Protein AF-A0A9X1X9P9-F1 (afdb_monomer)

Nearest PDB structures (foldseek):
  3c8g-assembly3_D-3  TM=5.912E-01  e=1.042E-02  Shigella flexneri 2a str. 2457T
  7ae2-assembly1_A-2  TM=3.996E-01  e=4.223E+00  Aphanizomenon flos-aquae 2012/KM1/D3
  1i4t-assembly1_B  TM=2.079E-01  e=2.108E+00  Homo sapiens
  1i4d-assembly1_A  TM=1.690E-01  e=3.462E+00  Homo sapiens

Secondary structure (DSSP, 8-state):
-----------HHHHHHHHHHHHHIIIIIHHHHT---HHHHHHHHHHHHHHHHHHHHHHH-SSGGGS-GGGS-HHHHHHHHHHTTSS-GGGHHHHHHHHHHHHHHHH-TT----HHHHHHHHHT--HHHHHHHHHHSTT---HHHHHHHHHHHHHHHHHHHHHHHHHHHHHHHHHHHHHHHHHHT--SSHHHHHHHHHHHHHHHHHHHHHHHHHHHTT-PPPP----

Organism: NCBI:txid2878389

Radius of gyration: 23.82 Å; Cα contacts (8 Å, |Δi|>4): 126; chains: 1; bounding box: 75×46×63 Å

Sequence (227 aa):
MENEMDGDKMKITDFIDEKLYEQFNRDIYGAFLKLNDPMTMILKGHLYIEAEFEKQLDIYLANPEVLDISRMKFPAKLNFLIALGIMDKSDRSPYAKLNEVRRKFAHDLNYQLQENDVQIIVDSFNKSQKSRFNKMADGQSSLMGKLRFCLSILWIDISLNTESIKLKAETQRLEEEIKKLNEKSTFDSPKQFEKYWENYMERISKQKDSQTEVMNDKVAPAGEDCN

Solvent-accessible surface area (backbone atoms only — not comparable to full-atom values): 13300 Å² total; per-residue (Å²): 139,85,80,84,84,86,72,80,78,74,48,70,68,55,55,52,50,52,56,50,48,56,50,40,55,62,55,54,50,46,54,51,67,75,48,88,49,71,67,60,45,48,53,50,44,48,51,56,40,48,54,45,51,50,54,43,46,55,71,70,40,95,64,39,84,83,45,67,63,88,77,50,52,69,73,55,53,56,50,48,37,34,74,71,64,77,37,61,76,75,65,46,48,30,60,52,40,49,50,53,55,54,44,46,60,73,76,34,94,83,62,72,95,49,67,66,64,48,45,55,26,58,72,38,40,50,74,66,53,42,53,53,43,57,67,71,42,57,95,53,82,49,65,67,55,47,43,50,50,53,48,47,51,57,38,48,56,50,45,54,49,42,54,52,50,50,53,52,53,50,51,53,53,50,52,54,48,53,49,56,51,55,66,65,60,74,49,96,44,73,70,57,46,52,59,47,51,54,55,48,53,53,50,55,51,54,51,54,53,57,56,50,52,63,55,53,73,73,65,67,78,82,76,94,79,79,133

Structure (mmCIF, N/CA/C/O backbone):
data_AF-A0A9X1X9P9-F1
#
_entry.id   AF-A0A9X1X9P9-F1
#
loop_
_atom_site.group_PDB
_atom_site.id
_atom_site.type_symbol
_atom_site.label_atom_id
_atom_site.label_alt_id
_atom_site.label_comp_id
_atom_site.label_asym_id
_atom_site.label_entity_id
_atom_site.label_seq_id
_atom_site.pdbx_PDB_ins_code
_atom_site.Cartn_x
_atom_site.Cartn_y
_atom_site.Cartn_z
_atom_site.occupancy
_atom_site.B_iso_or_equiv
_atom_site.auth_seq_id
_atom_site.auth_comp_id
_atom_site.auth_asym_id
_atom_site.auth_atom_id
_atom_site.pdbx_PDB_model_num
ATOM 1 N N . MET A 1 1 ? 46.993 16.456 9.844 1.00 36.12 1 MET A N 1
ATOM 2 C CA . MET A 1 1 ? 45.855 17.395 9.891 1.00 36.12 1 MET A CA 1
ATOM 3 C C . MET A 1 1 ? 45.015 17.126 8.658 1.00 36.12 1 MET A C 1
ATOM 5 O O . MET A 1 1 ? 45.185 17.788 7.646 1.00 36.12 1 MET A O 1
ATOM 9 N N . GLU A 1 2 ? 44.195 16.083 8.721 1.00 32.66 2 GLU A N 1
ATOM 10 C CA . GLU A 1 2 ? 43.099 15.865 7.777 1.00 32.66 2 GLU A CA 1
ATOM 11 C C . GLU A 1 2 ? 41.849 16.354 8.503 1.00 32.66 2 GLU A C 1
ATOM 13 O O . GLU A 1 2 ? 41.409 15.727 9.462 1.00 32.66 2 GLU A O 1
ATOM 18 N N . ASN A 1 3 ? 41.370 17.538 8.126 1.00 37.00 3 ASN A N 1
ATOM 19 C CA . ASN A 1 3 ? 40.104 18.064 8.615 1.00 37.00 3 ASN A CA 1
ATOM 20 C C . ASN A 1 3 ? 38.983 17.538 7.719 1.00 37.00 3 ASN A C 1
ATOM 22 O O . ASN A 1 3 ? 38.952 17.825 6.525 1.00 37.00 3 ASN A O 1
ATOM 26 N N . GLU A 1 4 ? 38.104 16.759 8.344 1.00 42.72 4 GLU A N 1
ATOM 27 C CA . GLU A 1 4 ? 36.648 16.910 8.305 1.00 42.72 4 GLU A CA 1
ATOM 28 C C . GLU A 1 4 ? 36.035 17.394 6.982 1.00 42.72 4 GLU A C 1
ATOM 30 O O . GLU A 1 4 ? 35.859 18.584 6.731 1.00 42.72 4 GLU A O 1
ATOM 35 N N . MET A 1 5 ? 35.574 16.426 6.193 1.00 32.88 5 MET A N 1
ATOM 36 C CA . MET A 1 5 ? 34.386 16.577 5.354 1.00 32.88 5 MET A CA 1
ATOM 37 C C . MET A 1 5 ? 33.442 15.400 5.625 1.00 32.88 5 MET A C 1
ATOM 39 O O . MET A 1 5 ? 33.129 14.611 4.737 1.00 32.88 5 MET A O 1
ATOM 43 N N . ASP A 1 6 ? 32.999 15.279 6.878 1.00 38.25 6 ASP A N 1
ATOM 44 C CA . ASP A 1 6 ? 31.818 14.489 7.242 1.00 38.25 6 ASP A CA 1
ATOM 45 C C . ASP A 1 6 ? 30.587 15.407 7.177 1.00 38.25 6 ASP A C 1
ATOM 47 O O . ASP A 1 6 ? 29.981 15.793 8.172 1.00 38.25 6 ASP A O 1
ATOM 51 N N . GLY A 1 7 ? 30.317 15.892 5.964 1.00 35.56 7 GLY A N 1
ATOM 52 C CA . GLY A 1 7 ? 29.156 16.710 5.642 1.00 35.56 7 GLY A CA 1
ATOM 53 C C . GLY A 1 7 ? 28.026 15.813 5.163 1.00 35.56 7 GLY A C 1
ATOM 54 O O . GLY A 1 7 ? 27.927 15.533 3.971 1.00 35.56 7 GLY A O 1
ATOM 55 N N . ASP A 1 8 ? 27.241 15.330 6.120 1.00 44.53 8 ASP A N 1
ATOM 56 C CA . ASP A 1 8 ? 25.813 15.021 6.020 1.00 44.53 8 ASP A CA 1
ATOM 57 C C . ASP A 1 8 ? 25.328 14.517 4.643 1.00 44.53 8 ASP A C 1
ATOM 59 O O . ASP A 1 8 ? 24.633 15.195 3.881 1.00 44.53 8 ASP A O 1
ATOM 63 N N . LYS A 1 9 ? 25.698 13.277 4.298 1.00 39.03 9 LYS A N 1
ATOM 64 C CA . LYS A 1 9 ? 25.038 12.548 3.208 1.00 39.03 9 LYS A CA 1
ATOM 65 C C . LYS A 1 9 ? 23.687 12.049 3.709 1.00 39.03 9 LYS A C 1
ATOM 67 O O . LYS A 1 9 ? 23.544 10.871 4.037 1.00 39.03 9 LYS A O 1
ATOM 72 N N . MET A 1 10 ? 22.700 12.938 3.742 1.00 40.09 10 MET A N 1
ATOM 73 C CA . MET A 1 10 ? 21.296 12.557 3.855 1.00 40.09 10 MET A CA 1
ATOM 74 C C . MET A 1 10 ? 21.012 11.504 2.780 1.00 40.09 10 MET A C 1
ATOM 76 O O . MET A 1 10 ? 21.216 11.747 1.584 1.00 40.09 10 MET A O 1
ATOM 80 N N . LYS A 1 11 ? 20.661 10.280 3.191 1.00 46.62 11 LYS A N 1
ATOM 81 C CA . LYS A 1 11 ? 20.459 9.199 2.225 1.00 46.62 11 LYS A CA 1
ATOM 82 C C . LYS A 1 11 ? 19.269 9.588 1.356 1.00 46.62 11 LYS A C 1
ATOM 84 O O . LYS A 1 11 ? 18.292 10.140 1.847 1.00 46.62 11 LYS A O 1
ATOM 89 N N . ILE A 1 12 ? 19.324 9.282 0.062 1.00 42.84 12 ILE A N 1
ATOM 90 C CA . ILE A 1 12 ? 18.219 9.546 -0.879 1.00 42.84 12 ILE A CA 1
ATOM 91 C C . ILE A 1 12 ? 16.891 8.971 -0.351 1.00 42.84 12 ILE A C 1
ATOM 93 O O . ILE A 1 12 ? 15.837 9.564 -0.552 1.00 42.84 12 ILE A O 1
ATOM 97 N N . THR A 1 13 ? 16.954 7.862 0.390 1.00 39.53 13 THR A N 1
ATOM 98 C CA . THR A 1 13 ? 15.818 7.268 1.105 1.00 39.53 13 THR A CA 1
ATOM 99 C C . THR A 1 13 ? 15.201 8.205 2.141 1.00 39.53 13 THR A C 1
ATOM 101 O O . THR A 1 13 ? 13.984 8.257 2.241 1.00 39.53 13 THR A O 1
ATOM 104 N N . ASP A 1 14 ? 16.016 8.976 2.856 1.00 49.84 14 ASP A N 1
ATOM 105 C CA . ASP A 1 14 ? 15.581 9.878 3.924 1.00 49.84 14 ASP A CA 1
ATOM 106 C C . ASP A 1 14 ? 14.940 11.150 3.332 1.00 49.84 14 ASP A C 1
ATOM 108 O O . ASP A 1 14 ? 13.918 11.616 3.826 1.00 49.84 14 ASP A O 1
ATOM 112 N N . PHE A 1 15 ? 15.465 11.653 2.205 1.00 49.53 15 PHE A N 1
ATOM 113 C CA . PHE A 1 15 ? 14.867 12.767 1.447 1.00 49.53 15 PHE A CA 1
ATOM 114 C C . PHE A 1 15 ? 13.526 12.397 0.798 1.00 49.53 15 PHE A C 1
ATOM 116 O O . PHE A 1 15 ? 12.580 13.187 0.807 1.00 49.53 15 PHE A O 1
ATOM 123 N N . ILE A 1 16 ? 13.440 11.193 0.222 1.00 53.50 16 ILE A N 1
ATOM 124 C CA . ILE A 1 16 ? 12.202 10.665 -0.365 1.00 53.50 16 ILE A CA 1
ATOM 125 C C . ILE A 1 16 ? 11.160 10.451 0.737 1.00 53.50 16 ILE A C 1
ATOM 127 O O . ILE A 1 16 ? 10.022 10.887 0.565 1.00 53.50 16 ILE A O 1
ATOM 131 N N . ASP A 1 17 ? 11.556 9.864 1.871 1.00 56.56 17 ASP A N 1
ATOM 132 C CA . ASP A 1 17 ? 10.692 9.678 3.039 1.00 56.56 17 ASP A CA 1
ATOM 133 C C . ASP A 1 17 ? 10.124 11.017 3.535 1.00 56.56 17 ASP A C 1
ATOM 135 O O . ASP A 1 17 ? 8.919 11.116 3.745 1.00 56.56 1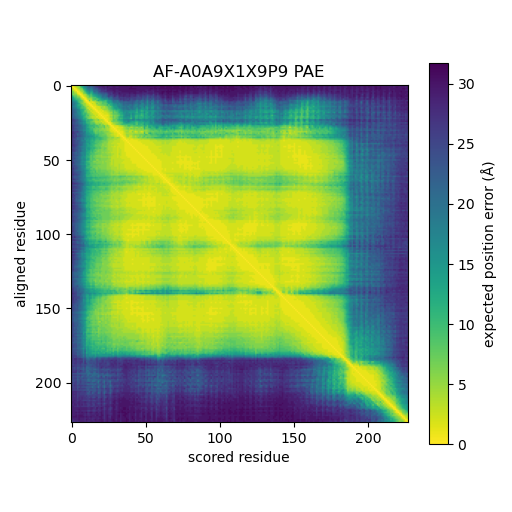7 ASP A O 1
ATOM 139 N N . GLU A 1 18 ? 10.944 12.064 3.673 1.00 59.34 18 GLU A N 1
ATOM 140 C CA . GLU A 1 18 ? 10.508 13.370 4.187 1.00 59.34 18 GLU A CA 1
ATOM 141 C C . GLU A 1 18 ? 9.567 14.106 3.218 1.00 59.34 18 GLU A C 1
ATOM 143 O O . GLU A 1 18 ? 8.497 14.578 3.613 1.00 59.34 18 GLU A O 1
ATOM 148 N N . LYS A 1 19 ? 9.893 14.140 1.920 1.00 59.34 19 LYS A N 1
ATOM 149 C CA . LYS A 1 19 ? 9.069 14.835 0.919 1.00 59.34 19 LYS A CA 1
ATOM 150 C C . LYS A 1 19 ? 7.724 14.134 0.685 1.00 59.34 19 LYS A C 1
ATOM 152 O O . LYS A 1 19 ? 6.694 14.800 0.543 1.00 59.34 19 LYS A O 1
ATOM 157 N N . LEU A 1 20 ? 7.710 12.797 0.677 1.00 57.16 20 LEU A N 1
ATOM 158 C CA . LEU A 1 20 ? 6.470 12.018 0.596 1.00 57.16 20 LEU A CA 1
ATOM 159 C C . LEU A 1 20 ? 5.676 12.080 1.895 1.00 57.16 20 LEU A C 1
ATOM 161 O O . LEU A 1 20 ? 4.453 12.105 1.824 1.00 57.16 20 LEU A O 1
ATOM 165 N N . TYR A 1 21 ? 6.328 12.191 3.053 1.00 58.44 21 TYR A N 1
ATOM 166 C CA . TYR A 1 21 ? 5.662 12.431 4.333 1.00 58.44 21 TYR A CA 1
ATOM 167 C C . TYR A 1 21 ? 4.949 13.792 4.372 1.00 58.44 21 TYR A C 1
ATOM 169 O O . TYR A 1 21 ? 3.804 13.883 4.820 1.00 58.44 21 TYR A O 1
ATOM 177 N N . GLU A 1 22 ? 5.566 14.851 3.842 1.00 59.53 22 GLU A N 1
ATOM 178 C CA . GLU A 1 22 ? 4.906 16.156 3.718 1.00 59.53 22 GLU A CA 1
ATOM 179 C C . GLU A 1 22 ? 3.721 16.139 2.744 1.00 59.53 22 GLU A C 1
ATOM 181 O O . GLU A 1 22 ? 2.682 16.753 3.006 1.00 59.53 22 GLU A O 1
ATOM 186 N N . GLN A 1 23 ? 3.860 15.448 1.611 1.00 57.00 23 GLN A N 1
ATOM 187 C CA . GLN A 1 23 ? 2.775 15.295 0.641 1.00 57.00 23 GLN A CA 1
ATOM 188 C C . GLN A 1 23 ? 1.632 14.436 1.209 1.00 57.00 23 GLN A C 1
ATOM 190 O O . GLN A 1 23 ? 0.458 14.793 1.102 1.00 57.00 23 GLN A O 1
ATOM 195 N N . PHE A 1 24 ? 1.979 13.369 1.925 1.00 60.44 24 PHE A N 1
ATOM 196 C CA . PHE A 1 24 ? 1.068 12.521 2.684 1.00 60.44 24 PHE A CA 1
ATOM 197 C C . PHE A 1 24 ? 0.244 13.315 3.716 1.00 60.44 24 PHE A C 1
ATOM 199 O O . PHE A 1 24 ? -0.980 13.147 3.790 1.00 60.44 24 PHE A O 1
ATOM 206 N N . ASN A 1 25 ? 0.890 14.201 4.485 1.00 58.38 25 ASN A N 1
ATOM 207 C CA . ASN A 1 25 ? 0.216 15.016 5.498 1.00 58.38 25 ASN A CA 1
ATOM 208 C C . ASN A 1 25 ? -0.801 15.987 4.882 1.00 58.38 25 ASN A C 1
ATOM 210 O O . ASN A 1 25 ? -1.844 16.245 5.488 1.00 58.38 25 ASN A O 1
ATOM 214 N N . ARG A 1 26 ? -0.522 16.511 3.681 1.00 60.00 26 ARG A N 1
ATOM 215 C CA . ARG A 1 26 ? -1.433 17.424 2.976 1.00 60.00 26 ARG A CA 1
ATOM 216 C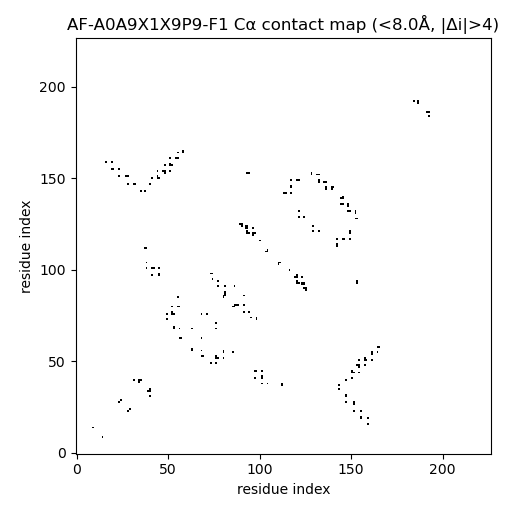 C . ARG A 1 26 ? -2.641 16.707 2.373 1.00 60.00 26 ARG A C 1
ATOM 218 O O . ARG A 1 26 ? -3.764 17.167 2.579 1.00 60.00 26 ARG A O 1
ATOM 225 N N . ASP A 1 27 ? -2.438 15.576 1.700 1.00 65.50 27 ASP A N 1
ATOM 226 C CA . ASP A 1 27 ? -3.479 15.019 0.828 1.00 65.50 27 ASP A CA 1
ATOM 227 C C . ASP A 1 27 ? -4.280 13.886 1.488 1.00 65.50 27 ASP A C 1
ATOM 229 O O . ASP A 1 27 ? -5.511 13.943 1.562 1.00 65.50 27 ASP A O 1
ATOM 233 N N . ILE A 1 28 ? -3.607 12.865 2.027 1.00 68.56 28 ILE A N 1
ATOM 234 C CA . ILE A 1 28 ? -4.267 11.647 2.531 1.00 68.56 28 ILE A CA 1
ATOM 235 C C . ILE A 1 28 ? -4.672 11.789 3.995 1.00 68.56 28 ILE A C 1
ATOM 237 O O . ILE A 1 28 ? -5.816 11.488 4.344 1.00 68.56 28 ILE A O 1
ATOM 241 N N . TYR A 1 29 ? -3.782 12.288 4.858 1.00 70.06 29 TYR A N 1
ATOM 242 C CA . TYR A 1 29 ? -4.156 12.539 6.250 1.00 70.06 29 TYR A CA 1
ATOM 243 C C . TYR A 1 29 ? -5.280 13.580 6.321 1.00 70.06 29 TYR A C 1
ATOM 245 O O . TYR A 1 29 ? -6.281 13.359 7.001 1.00 70.06 29 TYR A O 1
ATOM 253 N N . GLY A 1 30 ? -5.191 14.652 5.523 1.00 71.00 30 GLY A N 1
ATOM 254 C CA . GLY A 1 30 ? -6.269 15.625 5.333 1.00 71.00 30 GLY A CA 1
ATOM 255 C C . GLY A 1 30 ? -7.579 14.999 4.837 1.00 71.00 30 GLY A C 1
ATOM 256 O O . GLY A 1 30 ? -8.653 15.330 5.347 1.00 71.00 30 GLY A O 1
ATOM 257 N N . ALA A 1 31 ? -7.517 14.051 3.894 1.00 76.00 31 ALA A N 1
ATOM 258 C CA . ALA A 1 31 ? -8.694 13.306 3.450 1.00 76.00 31 ALA A CA 1
ATOM 259 C C . ALA A 1 31 ? -9.305 12.453 4.576 1.00 76.00 31 ALA A C 1
ATOM 261 O O . ALA A 1 31 ? -10.526 12.461 4.745 1.00 76.00 31 ALA A O 1
ATOM 262 N N . PHE A 1 32 ? -8.489 11.767 5.383 1.00 80.31 32 PHE A N 1
ATOM 263 C CA . PHE A 1 32 ? -8.967 10.965 6.513 1.00 80.31 32 PHE A CA 1
ATOM 264 C C . PHE A 1 32 ? -9.423 11.799 7.716 1.00 80.31 32 PHE A C 1
ATOM 266 O O . PHE A 1 32 ? -10.292 11.354 8.469 1.00 80.31 32 PHE A O 1
ATOM 273 N N . LEU A 1 33 ? -8.897 13.009 7.910 1.00 76.62 33 LEU A N 1
ATOM 274 C CA . LEU A 1 33 ? -9.364 13.936 8.945 1.00 76.62 33 LEU A CA 1
ATOM 275 C C . LEU A 1 33 ? -10.823 14.342 8.729 1.00 76.62 33 LEU A C 1
ATOM 277 O O . LEU A 1 33 ? -11.563 14.486 9.697 1.00 76.62 33 LEU A O 1
ATOM 281 N N . LYS A 1 34 ? -11.255 14.465 7.469 1.00 81.56 34 LYS A N 1
ATOM 282 C CA . LYS A 1 34 ? -12.645 14.789 7.111 1.00 81.56 34 LYS A CA 1
ATOM 283 C C . LYS A 1 34 ? -13.612 13.621 7.337 1.00 81.56 34 LYS A C 1
ATOM 285 O O . LYS A 1 34 ? -14.824 13.813 7.271 1.00 81.56 34 LYS A O 1
ATOM 290 N N . LEU A 1 35 ? -13.100 12.411 7.575 1.00 84.31 35 LEU A N 1
ATOM 291 C CA . LEU A 1 35 ? -13.918 11.232 7.844 1.00 84.31 35 LEU A CA 1
ATOM 292 C C . LEU A 1 35 ? -14.147 11.090 9.349 1.00 84.31 35 LEU A C 1
ATOM 294 O O . LEU A 1 35 ? -13.204 10.909 10.124 1.00 84.31 35 LEU A O 1
ATOM 298 N N . ASN A 1 36 ? -15.420 11.126 9.736 1.00 85.38 36 ASN A N 1
ATOM 299 C CA . ASN A 1 36 ? -15.863 10.960 11.123 1.00 85.38 36 ASN A CA 1
ATOM 300 C C . ASN A 1 36 ? -16.472 9.579 11.397 1.00 85.38 36 ASN A C 1
ATOM 302 O O . ASN A 1 36 ? -16.733 9.247 12.547 1.00 85.38 36 ASN A O 1
ATOM 306 N N . ASP A 1 37 ? -16.660 8.772 10.353 1.00 91.56 37 ASP A N 1
ATOM 307 C CA . ASP A 1 37 ? -17.204 7.422 10.439 1.00 91.56 37 ASP A CA 1
ATOM 308 C C . ASP A 1 37 ? -16.086 6.369 10.247 1.00 91.56 37 ASP A C 1
ATOM 310 O O . ASP A 1 37 ? -15.399 6.394 9.214 1.00 91.56 37 ASP A O 1
ATOM 314 N N . PRO A 1 38 ? -15.875 5.448 11.210 1.00 93.06 38 PRO A N 1
ATOM 315 C CA . PRO A 1 38 ? -14.834 4.426 11.121 1.00 93.06 38 PRO A CA 1
ATOM 316 C C . PRO A 1 38 ? -15.005 3.477 9.928 1.00 93.06 38 PRO A C 1
ATOM 318 O O . PRO A 1 38 ? -14.009 3.089 9.315 1.00 93.06 38 PRO A O 1
ATOM 321 N N . MET A 1 39 ? -16.245 3.122 9.569 1.00 93.75 39 MET A N 1
ATOM 322 C CA . MET A 1 39 ? -16.517 2.222 8.442 1.00 93.75 39 MET A CA 1
ATOM 323 C C . MET A 1 39 ? -16.035 2.848 7.132 1.00 93.75 39 MET A C 1
ATOM 325 O O . MET A 1 39 ? -15.245 2.249 6.400 1.00 93.75 39 MET A O 1
ATOM 329 N N . THR A 1 40 ? -16.451 4.085 6.868 1.00 92.44 40 THR A N 1
ATOM 330 C CA . THR A 1 40 ? -16.039 4.861 5.694 1.00 92.44 40 THR A CA 1
ATOM 331 C C . THR A 1 40 ? -14.524 5.035 5.653 1.00 92.44 40 THR A C 1
ATOM 333 O O . THR A 1 40 ? -13.923 4.935 4.583 1.00 92.44 40 THR A O 1
ATOM 336 N N . MET A 1 41 ? -13.889 5.262 6.806 1.00 93.69 41 MET A N 1
ATOM 337 C CA . MET A 1 41 ? -12.438 5.401 6.902 1.00 93.69 41 MET A CA 1
ATOM 338 C C . MET A 1 41 ? -11.706 4.113 6.515 1.00 93.69 41 MET A C 1
ATOM 340 O O . MET A 1 41 ? -10.794 4.168 5.691 1.00 93.69 41 MET A O 1
ATOM 344 N N . ILE A 1 42 ? -12.131 2.957 7.032 1.00 94.88 42 ILE A N 1
ATOM 345 C CA . ILE A 1 42 ? -11.540 1.663 6.665 1.00 94.88 42 ILE A CA 1
ATOM 346 C C . ILE A 1 42 ? -11.783 1.333 5.196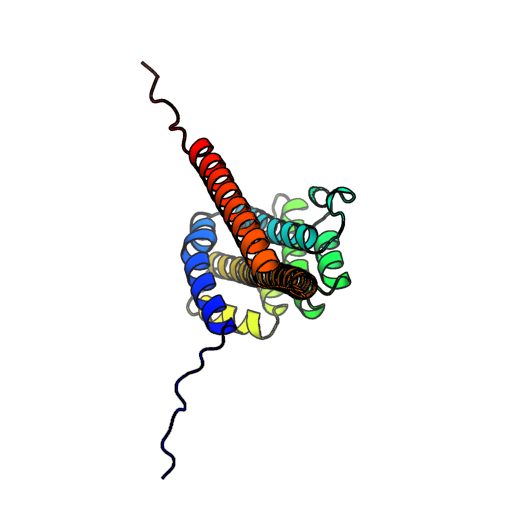 1.00 94.88 42 ILE A C 1
ATOM 348 O O . ILE A 1 42 ? -10.859 0.891 4.518 1.00 94.88 42 ILE A O 1
ATOM 352 N N . LEU A 1 43 ? -12.994 1.569 4.683 1.00 93.50 43 LEU A N 1
ATOM 353 C CA . LEU A 1 43 ? -13.311 1.316 3.277 1.00 93.50 43 LEU A CA 1
ATOM 354 C C . LEU A 1 43 ? -12.456 2.176 2.345 1.00 93.50 43 LEU A C 1
ATOM 356 O O . LEU A 1 43 ? -11.817 1.640 1.443 1.00 93.50 43 LEU A O 1
ATOM 360 N N . LYS A 1 44 ? -12.388 3.491 2.582 1.00 92.62 44 LYS A N 1
ATOM 361 C CA . LYS A 1 44 ? -11.556 4.387 1.770 1.00 92.62 44 LYS A CA 1
ATOM 362 C C . LYS A 1 44 ? -10.074 4.058 1.906 1.00 92.62 44 LYS A C 1
ATOM 364 O O . LYS A 1 44 ? -9.391 3.980 0.894 1.00 92.62 44 LYS A O 1
ATOM 369 N N . GLY A 1 45 ? -9.583 3.815 3.122 1.00 92.50 45 GLY A N 1
ATOM 370 C CA . GLY A 1 45 ? -8.188 3.431 3.346 1.00 92.50 45 GLY A CA 1
ATOM 371 C C . GLY A 1 45 ? -7.807 2.148 2.612 1.00 92.50 45 GLY A C 1
ATOM 372 O O . GLY A 1 45 ? -6.773 2.098 1.952 1.00 92.50 45 GLY A O 1
ATOM 373 N N . HIS A 1 46 ? -8.682 1.144 2.641 1.00 94.81 46 HIS A N 1
ATOM 374 C CA . HIS A 1 46 ? -8.496 -0.085 1.880 1.00 94.81 46 HIS A CA 1
ATOM 375 C C . HIS A 1 46 ? -8.471 0.167 0.366 1.00 94.81 46 HIS A C 1
ATOM 377 O O . HIS A 1 46 ? -7.613 -0.387 -0.311 1.00 94.81 46 HIS A O 1
ATOM 383 N N . LEU A 1 47 ? -9.365 1.008 -0.169 1.00 93.56 47 LEU A N 1
ATOM 384 C CA . LEU A 1 47 ? -9.380 1.357 -1.597 1.00 93.56 47 LEU A CA 1
ATOM 385 C C . LEU A 1 47 ? -8.105 2.087 -2.035 1.00 93.56 47 LEU A C 1
ATOM 387 O O . LEU A 1 47 ? -7.573 1.785 -3.097 1.00 93.56 47 LEU A O 1
ATOM 391 N N . TYR A 1 48 ? -7.586 3.010 -1.218 1.00 93.19 48 TYR A N 1
ATOM 392 C CA . TYR A 1 48 ? -6.323 3.690 -1.518 1.00 93.19 48 TYR A CA 1
ATOM 393 C C . TYR A 1 48 ? -5.145 2.715 -1.579 1.00 93.19 48 TYR A C 1
ATOM 395 O O . TYR A 1 48 ? -4.336 2.790 -2.497 1.00 93.19 48 TYR A O 1
ATOM 403 N N . ILE A 1 49 ? -5.060 1.784 -0.627 1.00 95.38 49 ILE A N 1
ATOM 404 C CA . ILE A 1 49 ? -4.016 0.751 -0.616 1.00 95.38 49 ILE A CA 1
ATOM 405 C C . ILE A 1 49 ? -4.176 -0.197 -1.810 1.00 95.38 49 ILE A C 1
ATOM 407 O O . ILE A 1 49 ? -3.195 -0.549 -2.456 1.00 95.38 49 ILE A O 1
ATOM 411 N N . GLU A 1 50 ? -5.407 -0.601 -2.126 1.00 95.88 50 GLU A N 1
ATOM 412 C CA . GLU A 1 50 ? -5.686 -1.488 -3.255 1.00 95.88 50 GLU A CA 1
ATOM 413 C C . GLU A 1 50 ? -5.319 -0.841 -4.596 1.00 95.88 50 GLU A C 1
ATOM 415 O O . GLU A 1 50 ? -4.721 -1.504 -5.438 1.00 95.88 50 GLU A O 1
ATOM 420 N N . ALA A 1 51 ? -5.572 0.458 -4.760 1.00 94.38 51 ALA A N 1
ATOM 421 C CA . ALA A 1 51 ? -5.137 1.204 -5.937 1.00 94.38 51 ALA A CA 1
ATOM 422 C C . ALA A 1 51 ? -3.603 1.230 -6.080 1.00 94.38 51 ALA A C 1
ATOM 424 O O . ALA A 1 51 ? -3.089 1.172 -7.194 1.00 94.38 51 ALA A O 1
ATOM 425 N N . GLU A 1 52 ? -2.853 1.288 -4.975 1.00 94.50 52 GLU A N 1
ATOM 426 C CA . GLU A 1 52 ? -1.389 1.169 -5.023 1.00 94.50 52 GLU A CA 1
ATOM 427 C C . GLU A 1 52 ? -0.933 -0.247 -5.390 1.00 94.50 52 GLU A C 1
ATOM 429 O O . GLU A 1 52 ? 0.016 -0.402 -6.158 1.00 94.50 52 GLU A O 1
ATOM 434 N N . PHE A 1 53 ? -1.634 -1.286 -4.923 1.00 96.75 53 PHE A N 1
ATOM 435 C CA . PHE A 1 53 ? -1.356 -2.656 -5.361 1.00 96.75 53 PHE A CA 1
ATOM 436 C C . PHE A 1 53 ? -1.552 -2.821 -6.868 1.00 96.75 53 PHE A C 1
ATOM 438 O O . PHE A 1 53 ? -0.716 -3.433 -7.528 1.00 96.75 53 PHE A O 1
ATOM 445 N N . GLU A 1 54 ? -2.637 -2.269 -7.409 1.00 95.38 54 GLU A N 1
ATOM 446 C CA . GLU A 1 54 ? -2.932 -2.305 -8.844 1.00 95.38 54 GLU A CA 1
ATOM 447 C C . GLU A 1 54 ? -1.833 -1.608 -9.648 1.00 95.38 54 GLU A C 1
ATOM 449 O O . GLU A 1 54 ? -1.259 -2.229 -10.538 1.00 95.38 54 GLU A O 1
ATOM 454 N N . LYS A 1 55 ? -1.431 -0.393 -9.250 1.00 94.44 55 LYS A N 1
ATOM 455 C CA . LYS A 1 55 ? -0.319 0.330 -9.891 1.00 94.44 55 LYS A CA 1
ATOM 456 C C . LYS A 1 55 ? 0.974 -0.482 -9.911 1.00 94.44 55 LYS A C 1
ATOM 458 O O . LYS A 1 55 ? 1.672 -0.496 -10.919 1.00 94.44 55 LYS A O 1
ATOM 463 N N . GLN A 1 56 ? 1.324 -1.138 -8.806 1.00 94.88 56 GLN A N 1
ATOM 464 C CA . GLN A 1 56 ? 2.548 -1.941 -8.742 1.00 94.88 56 GLN A CA 1
ATOM 465 C C . GLN A 1 56 ? 2.488 -3.159 -9.664 1.00 94.88 56 GLN A C 1
ATOM 467 O O . GLN A 1 56 ? 3.477 -3.466 -10.328 1.00 94.88 56 GLN A O 1
ATOM 472 N N . LEU A 1 57 ? 1.340 -3.836 -9.726 1.00 94.12 57 LEU A N 1
ATOM 473 C CA . LEU A 1 57 ? 1.144 -4.963 -10.635 1.00 94.12 57 LEU A CA 1
ATOM 474 C C . LEU A 1 57 ? 1.177 -4.513 -12.100 1.00 94.12 57 LEU A C 1
ATOM 476 O O . LEU A 1 57 ? 1.828 -5.178 -12.901 1.00 94.12 57 LEU A O 1
ATOM 480 N N . ASP A 1 58 ? 0.571 -3.371 -12.428 1.00 92.31 58 ASP A N 1
ATOM 481 C CA . ASP A 1 58 ? 0.609 -2.786 -13.773 1.00 92.31 58 ASP A CA 1
ATOM 482 C C . ASP A 1 58 ? 2.034 -2.446 -14.226 1.00 92.31 58 ASP A C 1
ATOM 484 O O . ASP A 1 58 ? 2.367 -2.615 -15.395 1.00 92.31 58 ASP A O 1
ATOM 488 N N . ILE A 1 59 ? 2.893 -1.985 -13.310 1.00 90.25 59 ILE A N 1
ATOM 489 C CA . ILE A 1 59 ? 4.292 -1.670 -13.632 1.00 90.25 59 ILE A CA 1
ATOM 490 C C . ILE A 1 59 ? 5.131 -2.942 -13.810 1.00 90.25 59 ILE A C 1
ATOM 492 O O . ILE A 1 59 ? 6.040 -2.970 -14.637 1.00 90.25 59 ILE A O 1
ATOM 496 N N . TYR A 1 60 ? 4.884 -3.975 -13.000 1.00 89.56 60 TYR A N 1
ATOM 497 C CA . TYR A 1 60 ? 5.782 -5.129 -12.912 1.00 89.56 60 TYR A CA 1
ATOM 498 C C . TYR A 1 60 ? 5.427 -6.267 -13.875 1.00 89.56 60 TYR A C 1
ATOM 500 O O . TYR A 1 60 ? 6.293 -7.050 -14.269 1.00 89.56 60 TYR A O 1
ATOM 508 N N . LEU A 1 61 ? 4.153 -6.408 -14.235 1.00 90.38 61 LEU A N 1
ATOM 509 C CA . LEU A 1 61 ? 3.713 -7.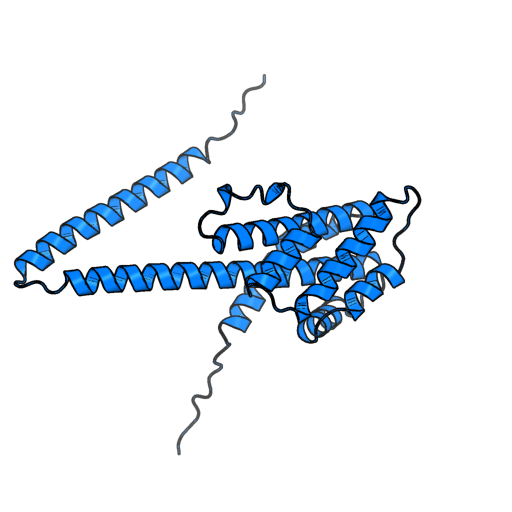439 -15.165 1.00 90.38 61 LEU A CA 1
ATOM 510 C C . LEU A 1 61 ? 4.016 -7.017 -16.603 1.00 90.38 61 LEU A C 1
ATOM 512 O O . LEU A 1 61 ? 3.789 -5.880 -16.992 1.00 90.38 61 LEU A O 1
ATOM 516 N N . ALA A 1 62 ? 4.489 -7.960 -17.418 1.00 88.56 62 ALA A N 1
ATOM 517 C CA . ALA A 1 62 ? 4.798 -7.684 -18.821 1.00 88.56 62 ALA A CA 1
ATOM 518 C C . ALA A 1 62 ? 3.545 -7.408 -19.674 1.00 88.56 62 ALA A C 1
ATOM 520 O O . ALA A 1 62 ? 3.620 -6.648 -20.630 1.00 88.56 62 ALA A O 1
ATOM 521 N N . ASN A 1 63 ? 2.423 -8.053 -19.337 1.00 89.31 63 ASN A N 1
ATOM 522 C CA . ASN A 1 63 ? 1.138 -7.941 -20.038 1.00 89.31 63 ASN A CA 1
ATOM 523 C C . ASN A 1 63 ? 0.000 -7.893 -18.995 1.00 89.31 63 ASN A C 1
ATOM 525 O O . ASN A 1 63 ? -0.716 -8.890 -18.819 1.00 89.31 63 ASN A O 1
ATOM 529 N N . PRO A 1 64 ? -0.098 -6.813 -18.195 1.00 88.62 64 PRO A N 1
ATOM 530 C CA . PRO A 1 64 ? -1.065 -6.718 -17.105 1.00 88.62 64 PRO A CA 1
ATOM 531 C C . PRO A 1 64 ? -2.511 -6.823 -17.598 1.00 88.62 64 PRO A C 1
ATOM 533 O O . PRO A 1 64 ? -3.335 -7.385 -16.893 1.00 88.62 64 PRO A O 1
ATOM 536 N N . GLU A 1 65 ? -2.813 -6.392 -18.824 1.00 88.81 65 GLU A N 1
ATOM 537 C CA . GLU A 1 65 ? -4.148 -6.395 -19.434 1.00 88.81 65 GLU A CA 1
ATOM 538 C C . GLU A 1 65 ? -4.739 -7.791 -19.674 1.00 88.81 65 GLU A C 1
ATOM 540 O O . GLU A 1 65 ? -5.956 -7.941 -19.795 1.00 88.81 65 GLU A O 1
ATOM 545 N N . VAL A 1 66 ? -3.896 -8.828 -19.724 1.00 91.62 66 VAL A N 1
ATOM 546 C CA . VAL A 1 66 ? -4.348 -10.229 -19.784 1.00 91.62 66 VAL A CA 1
ATOM 547 C C . VAL A 1 66 ? -5.002 -10.642 -18.464 1.00 91.62 66 VAL A C 1
ATOM 549 O O . VAL A 1 66 ? -5.829 -11.557 -18.416 1.00 91.62 66 VAL A O 1
ATOM 552 N N . LEU A 1 67 ? -4.637 -9.966 -17.378 1.00 87.50 67 LEU A N 1
ATOM 553 C CA . LEU A 1 67 ? -5.221 -10.142 -16.068 1.00 87.50 67 LEU A CA 1
ATOM 554 C C . LEU A 1 67 ? -6.216 -9.009 -15.815 1.00 87.50 67 LEU A C 1
ATOM 556 O O . LEU A 1 67 ? -5.874 -7.834 -15.838 1.00 87.50 67 LEU A O 1
ATOM 560 N N . ASP A 1 68 ? -7.457 -9.345 -15.476 1.00 89.06 68 ASP A N 1
ATOM 561 C CA . ASP A 1 68 ? -8.366 -8.336 -14.930 1.00 89.06 68 ASP A CA 1
ATOM 562 C C . ASP A 1 68 ? -7.993 -8.070 -13.460 1.00 89.06 68 ASP A C 1
ATOM 564 O O . ASP A 1 68 ? -8.625 -8.583 -12.529 1.00 89.06 68 ASP A O 1
ATOM 568 N N . ILE A 1 69 ? -6.899 -7.324 -13.256 1.00 91.81 69 ILE A N 1
ATOM 569 C CA . ILE A 1 69 ? -6.344 -7.001 -11.935 1.00 91.81 69 ILE 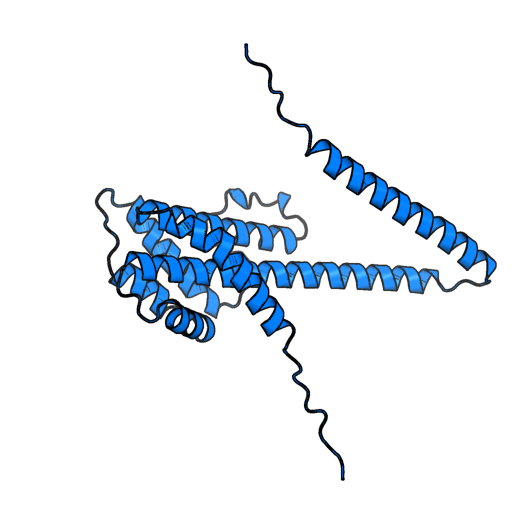A CA 1
ATOM 570 C C . ILE A 1 69 ? -7.407 -6.291 -11.096 1.00 91.81 69 ILE A C 1
ATOM 572 O O . ILE A 1 69 ? -7.575 -6.627 -9.923 1.00 91.81 69 ILE A O 1
ATOM 576 N N . SER A 1 70 ? -8.205 -5.411 -11.707 1.00 88.56 70 SER A N 1
ATOM 577 C CA . SER A 1 70 ? -9.286 -4.683 -11.033 1.00 88.56 70 SER A CA 1
ATOM 578 C C . SER A 1 70 ? -10.303 -5.617 -10.358 1.00 88.56 70 SER A C 1
ATOM 580 O O . SER A 1 70 ? -10.742 -5.364 -9.233 1.00 88.56 70 SER A O 1
ATOM 582 N N . ARG A 1 71 ? -10.621 -6.763 -10.984 1.00 91.62 71 ARG A N 1
ATOM 583 C CA . ARG A 1 71 ? -11.540 -7.777 -10.434 1.00 91.62 71 ARG A CA 1
ATOM 584 C C . ARG A 1 71 ? -10.903 -8.717 -9.421 1.00 91.62 71 ARG A C 1
ATOM 586 O O . ARG A 1 71 ? -11.622 -9.475 -8.758 1.00 91.62 71 ARG A O 1
ATOM 593 N N . MET A 1 72 ? -9.580 -8.718 -9.285 1.00 94.31 72 MET A N 1
ATOM 594 C CA . MET A 1 72 ? -8.931 -9.540 -8.274 1.00 94.31 72 MET A CA 1
ATOM 595 C C . MET A 1 72 ? -9.311 -9.058 -6.876 1.00 94.31 72 MET A C 1
ATOM 597 O O . MET A 1 72 ? -9.389 -7.868 -6.590 1.00 94.31 72 MET A O 1
ATOM 601 N N . LYS A 1 73 ? -9.516 -10.007 -5.963 1.00 95.12 73 LYS A N 1
ATOM 602 C CA . LYS A 1 73 ? -9.758 -9.678 -4.557 1.00 95.12 73 LYS A CA 1
ATOM 603 C C . LYS A 1 73 ? -8.462 -9.192 -3.912 1.00 95.12 73 LYS A C 1
ATOM 605 O O . LYS A 1 73 ? -7.402 -9.758 -4.175 1.00 95.12 73 LYS A O 1
ATOM 610 N N . PHE A 1 74 ? -8.572 -8.264 -2.967 1.00 96.31 74 PHE A N 1
ATOM 611 C CA . PHE A 1 74 ? -7.445 -7.730 -2.198 1.00 96.31 74 PHE A CA 1
ATOM 612 C C . PHE A 1 74 ? -6.415 -8.776 -1.718 1.00 96.31 74 PHE A C 1
ATOM 614 O O . PHE A 1 74 ? -5.226 -8.592 -1.981 1.00 96.31 74 PHE A O 1
ATOM 621 N N . PRO A 1 75 ? -6.797 -9.920 -1.099 1.00 96.56 75 PRO A N 1
ATOM 622 C CA . PRO A 1 75 ? -5.804 -10.908 -0.670 1.00 96.56 75 PRO A CA 1
ATOM 623 C C . PRO A 1 75 ? -5.032 -11.548 -1.829 1.00 96.56 75 PRO A C 1
ATOM 625 O O . PRO A 1 75 ? -3.882 -11.936 -1.648 1.00 96.56 75 PRO A O 1
ATOM 628 N N . ALA A 1 76 ? -5.656 -11.679 -3.004 1.00 96.75 76 ALA A N 1
ATOM 629 C CA . ALA A 1 76 ? -4.995 -12.209 -4.189 1.00 96.75 76 ALA A CA 1
ATOM 630 C C . ALA A 1 76 ? -3.957 -11.209 -4.711 1.00 96.75 76 ALA A C 1
ATOM 632 O O . ALA A 1 76 ? -2.811 -11.605 -4.898 1.00 96.75 76 ALA A O 1
ATOM 633 N N . LYS A 1 77 ? -4.320 -9.923 -4.836 1.00 96.81 77 LYS A N 1
ATOM 634 C CA . LYS A 1 77 ? -3.395 -8.839 -5.223 1.00 96.81 77 LYS A CA 1
ATOM 635 C C . LYS A 1 77 ? -2.168 -8.800 -4.308 1.00 96.81 77 LYS A C 1
ATOM 637 O O . LYS A 1 77 ? -1.042 -8.891 -4.784 1.00 96.81 77 LYS A O 1
ATOM 642 N N . LEU A 1 78 ? -2.386 -8.792 -2.990 1.00 97.25 78 LEU A N 1
ATOM 643 C CA . LEU A 1 78 ? -1.305 -8.820 -1.998 1.00 97.25 78 LEU A CA 1
ATOM 644 C C . LEU A 1 78 ? -0.400 -10.053 -2.148 1.00 97.25 78 LEU A C 1
ATOM 646 O O . LEU A 1 78 ? 0.822 -9.945 -2.097 1.00 97.25 78 LEU A O 1
ATOM 650 N N . ASN A 1 79 ? -0.986 -11.239 -2.333 1.00 96.31 79 ASN A N 1
ATOM 651 C CA . ASN A 1 79 ? -0.199 -12.456 -2.523 1.00 96.31 79 ASN A CA 1
ATOM 652 C C . ASN A 1 79 ? 0.613 -12.416 -3.831 1.00 96.31 79 ASN A C 1
ATOM 654 O O . ASN A 1 79 ? 1.731 -12.922 -3.836 1.00 96.31 79 ASN A O 1
ATOM 658 N N . PHE A 1 80 ? 0.089 -11.816 -4.906 1.00 95.75 80 PHE A N 1
ATOM 659 C CA . PHE A 1 80 ? 0.833 -11.622 -6.154 1.00 95.75 80 PHE A CA 1
ATOM 660 C C . PHE A 1 80 ? 2.035 -10.702 -5.960 1.00 95.75 80 PHE A C 1
ATOM 662 O O . PHE A 1 80 ? 3.134 -11.079 -6.354 1.00 95.75 80 PHE A O 1
ATOM 669 N N . LEU A 1 81 ? 1.862 -9.555 -5.295 1.00 95.81 81 LEU A N 1
ATOM 670 C CA . LEU A 1 81 ? 2.975 -8.642 -5.003 1.00 95.81 81 LEU A CA 1
ATOM 671 C C . LEU A 1 81 ? 4.110 -9.345 -4.249 1.00 95.81 81 LEU A C 1
ATOM 673 O O . LEU A 1 81 ? 5.280 -9.182 -4.587 1.00 95.81 81 LEU A O 1
ATOM 677 N N . ILE A 1 82 ? 3.769 -10.184 -3.269 1.00 96.25 82 ILE A N 1
ATOM 678 C CA . ILE A 1 82 ? 4.761 -10.962 -2.516 1.00 96.25 82 ILE A CA 1
ATOM 679 C C . ILE A 1 82 ? 5.395 -12.051 -3.388 1.00 96.25 82 ILE A C 1
ATOM 681 O O . ILE A 1 82 ? 6.606 -12.246 -3.347 1.00 96.25 82 ILE A O 1
ATOM 685 N N . ALA A 1 83 ? 4.597 -12.771 -4.180 1.00 95.69 83 ALA A N 1
ATOM 686 C CA . ALA A 1 83 ? 5.093 -13.843 -5.043 1.00 95.69 83 ALA A CA 1
ATOM 687 C C . ALA A 1 83 ? 6.044 -13.329 -6.135 1.00 95.69 83 ALA A C 1
ATOM 689 O O . ALA A 1 83 ? 6.989 -14.025 -6.496 1.00 95.69 83 ALA A O 1
ATOM 690 N N . LEU A 1 84 ? 5.813 -12.110 -6.624 1.00 93.88 84 LEU A N 1
ATOM 691 C CA . LEU A 1 84 ? 6.670 -11.417 -7.585 1.00 93.88 84 LEU A CA 1
ATOM 692 C C . LEU A 1 84 ? 7.906 -10.772 -6.931 1.00 93.88 84 LEU A C 1
ATOM 694 O O . LEU A 1 84 ? 8.742 -10.218 -7.634 1.00 93.88 84 LEU A O 1
ATOM 698 N N . GLY A 1 85 ? 8.033 -10.824 -5.599 1.00 93.19 85 GLY A N 1
ATOM 699 C CA . GLY A 1 85 ? 9.129 -10.186 -4.864 1.00 93.19 85 GLY A CA 1
ATOM 700 C C . GLY A 1 85 ? 9.054 -8.656 -4.834 1.00 93.19 85 GLY A C 1
ATOM 701 O O . GLY A 1 85 ? 10.041 -8.005 -4.502 1.00 93.19 85 GLY A O 1
ATOM 702 N N . ILE A 1 86 ? 7.898 -8.080 -5.177 1.00 93.38 86 ILE A N 1
ATOM 703 C CA . ILE A 1 86 ? 7.644 -6.632 -5.143 1.00 93.38 86 ILE A CA 1
ATOM 704 C C . ILE A 1 86 ? 7.501 -6.149 -3.695 1.00 93.38 86 ILE A C 1
ATOM 706 O O . ILE A 1 86 ? 7.903 -5.035 -3.361 1.00 93.38 86 ILE A O 1
ATOM 710 N N . MET A 1 87 ? 6.939 -6.999 -2.835 1.00 93.44 87 MET A N 1
ATOM 711 C CA . MET A 1 87 ? 6.835 -6.784 -1.394 1.00 93.44 87 MET A CA 1
ATOM 712 C C . MET A 1 87 ? 7.482 -7.935 -0.633 1.00 93.44 87 MET A C 1
ATOM 714 O O . MET A 1 87 ? 7.381 -9.095 -1.042 1.00 93.44 87 MET A O 1
ATOM 718 N N . ASP A 1 88 ? 8.085 -7.633 0.517 1.00 91.38 88 ASP A N 1
ATOM 719 C CA . ASP A 1 88 ? 8.611 -8.672 1.392 1.00 91.38 88 ASP A CA 1
ATOM 720 C C . ASP A 1 88 ? 7.465 -9.447 2.063 1.00 91.38 88 ASP A C 1
ATOM 722 O O . ASP A 1 88 ? 6.401 -8.914 2.394 1.00 91.38 88 ASP A O 1
ATOM 726 N N . LYS A 1 89 ? 7.680 -10.741 2.309 1.00 92.31 89 LYS A N 1
ATOM 727 C CA . LYS A 1 89 ? 6.696 -11.591 2.991 1.00 92.31 89 LYS A CA 1
ATOM 728 C C . LYS A 1 89 ? 6.367 -11.082 4.401 1.00 92.31 89 LYS A C 1
ATOM 730 O O . LYS A 1 89 ? 5.248 -11.297 4.873 1.00 92.31 89 LYS A O 1
ATOM 735 N N . SER A 1 90 ? 7.318 -10.434 5.070 1.00 88.19 90 SER A N 1
ATOM 736 C CA . SER A 1 90 ? 7.139 -9.819 6.387 1.00 88.19 90 SER A CA 1
ATOM 737 C C . SER A 1 90 ? 6.148 -8.653 6.370 1.00 88.19 90 SER A C 1
ATOM 739 O O . SER A 1 90 ? 5.432 -8.463 7.354 1.00 88.19 90 SER A O 1
ATOM 741 N N . ASP A 1 91 ? 5.988 -7.969 5.235 1.00 90.62 91 ASP A N 1
ATOM 742 C CA . ASP A 1 91 ? 5.042 -6.859 5.087 1.00 90.62 91 ASP A CA 1
ATOM 743 C C . ASP A 1 91 ? 3.602 -7.327 4.872 1.00 90.62 91 ASP A C 1
ATOM 745 O O . ASP A 1 91 ? 2.677 -6.524 4.908 1.00 90.62 91 ASP A O 1
ATOM 749 N N . ARG A 1 92 ? 3.359 -8.632 4.695 1.00 95.19 92 ARG A N 1
ATOM 750 C CA . ARG A 1 92 ? 2.017 -9.179 4.439 1.00 95.19 92 ARG A CA 1
ATOM 751 C C . ARG A 1 92 ? 1.036 -8.941 5.582 1.00 95.19 92 ARG A C 1
ATOM 753 O O . ARG A 1 92 ? -0.155 -8.722 5.349 1.00 95.19 92 ARG A O 1
ATOM 760 N N . SER A 1 93 ? 1.507 -9.120 6.816 1.00 96.69 93 SER A N 1
ATOM 761 C CA . SER A 1 93 ? 0.624 -9.276 7.976 1.00 96.69 93 SER A CA 1
ATOM 762 C C . SER A 1 93 ? -0.252 -8.041 8.232 1.00 96.69 93 SER A C 1
ATOM 764 O O . SER A 1 93 ? -1.462 -8.226 8.383 1.00 96.69 93 SER A O 1
ATOM 766 N N . PRO A 1 94 ? 0.280 -6.807 8.200 1.00 97.44 94 PRO A N 1
ATOM 767 C CA . PRO A 1 94 ? -0.527 -5.603 8.386 1.00 97.44 94 PRO A CA 1
ATOM 768 C C . PRO A 1 94 ? -1.692 -5.445 7.413 1.00 97.44 94 PRO A C 1
ATOM 770 O O . PRO A 1 94 ? -2.827 -5.214 7.834 1.00 97.44 94 PRO A O 1
ATOM 773 N N . TYR A 1 95 ? -1.451 -5.647 6.118 1.00 97.94 95 TYR A N 1
ATOM 774 C CA . TYR A 1 95 ? -2.501 -5.547 5.103 1.00 97.94 95 TYR A CA 1
ATOM 775 C C . TYR A 1 95 ? -3.543 -6.660 5.249 1.00 97.94 95 TYR A C 1
ATOM 777 O O . TYR A 1 95 ? -4.741 -6.427 5.078 1.00 97.94 95 TYR A O 1
ATOM 785 N N . ALA A 1 96 ? -3.113 -7.869 5.621 1.00 97.31 96 ALA A N 1
ATOM 786 C CA . ALA A 1 96 ? -4.033 -8.964 5.907 1.00 97.31 96 ALA A CA 1
ATOM 787 C C . ALA A 1 96 ? -4.946 -8.640 7.104 1.00 97.31 96 ALA A C 1
ATOM 789 O O . ALA A 1 96 ? -6.154 -8.870 7.017 1.00 97.31 96 ALA A O 1
ATOM 790 N N . LYS A 1 97 ? -4.401 -8.053 8.180 1.00 97.88 97 LYS A N 1
ATOM 791 C CA . LYS A 1 97 ? -5.179 -7.618 9.352 1.00 97.88 97 LYS A CA 1
ATOM 792 C C . LYS A 1 97 ? -6.137 -6.480 9.036 1.00 97.88 97 LYS A C 1
ATOM 794 O O . LYS A 1 97 ? -7.294 -6.546 9.446 1.00 97.88 97 LYS A O 1
ATOM 799 N N . LEU A 1 98 ? -5.728 -5.512 8.219 1.00 97.69 98 LEU A N 1
ATOM 800 C CA . LEU A 1 98 ? -6.643 -4.490 7.712 1.00 97.69 98 LEU A CA 1
ATOM 801 C C . LEU A 1 98 ? -7.831 -5.115 6.959 1.00 97.69 98 LEU A C 1
ATOM 803 O O . LEU A 1 98 ? -8.985 -4.765 7.216 1.00 97.69 98 LEU A O 1
ATOM 807 N N . ASN A 1 99 ? -7.574 -6.074 6.065 1.00 97.44 99 ASN A N 1
ATOM 808 C CA . ASN A 1 99 ? -8.634 -6.766 5.331 1.00 97.44 99 ASN A CA 1
ATOM 809 C C . ASN A 1 99 ? -9.548 -7.597 6.256 1.00 97.44 99 ASN A C 1
ATOM 811 O O . ASN A 1 99 ? -10.754 -7.660 6.023 1.00 97.44 99 ASN A O 1
ATOM 815 N N . GLU A 1 100 ? -9.018 -8.204 7.324 1.00 96.56 100 GLU A N 1
ATOM 816 C CA . GLU A 1 100 ? -9.838 -8.871 8.348 1.00 96.56 100 GLU A CA 1
ATOM 817 C C . GLU A 1 100 ? -10.814 -7.891 9.018 1.00 96.56 100 GLU A C 1
ATOM 819 O O . GLU A 1 100 ? -12.007 -8.188 9.093 1.00 96.56 100 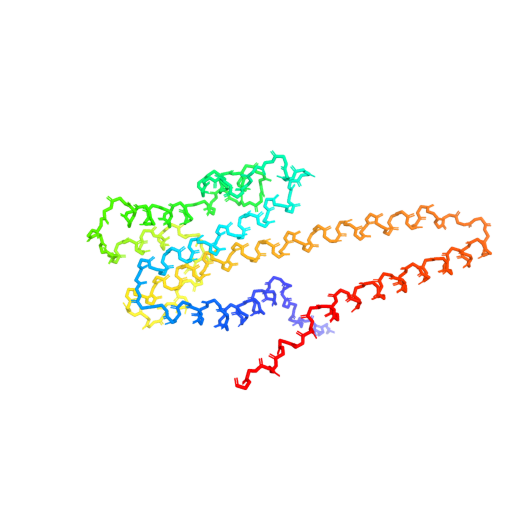GLU A O 1
ATOM 824 N N . VAL A 1 101 ? -10.351 -6.708 9.438 1.00 96.94 101 VAL A N 1
ATOM 825 C CA . VAL A 1 101 ? -11.218 -5.681 10.047 1.00 96.94 101 VAL A CA 1
ATOM 826 C C . VAL A 1 101 ? -12.253 -5.168 9.041 1.00 96.94 101 VAL A C 1
ATOM 828 O O . VAL A 1 101 ? -13.445 -5.115 9.342 1.00 96.94 101 VAL A O 1
ATOM 831 N N . ARG A 1 102 ? -11.840 -4.886 7.799 1.00 95.94 102 ARG A N 1
ATOM 832 C CA . ARG A 1 102 ? -12.745 -4.479 6.708 1.00 95.94 102 ARG A CA 1
ATOM 833 C C . ARG A 1 102 ? -13.817 -5.526 6.403 1.00 95.94 102 ARG A C 1
ATOM 835 O O . ARG A 1 102 ? -14.926 -5.177 5.994 1.00 95.94 102 ARG A O 1
ATOM 842 N N . ARG A 1 103 ? -13.515 -6.815 6.579 1.00 95.19 103 ARG A N 1
ATOM 843 C CA . ARG A 1 103 ? -14.495 -7.898 6.423 1.00 95.19 103 ARG A CA 1
ATOM 844 C C . ARG A 1 103 ? -15.538 -7.917 7.536 1.00 95.19 103 ARG A C 1
ATOM 846 O O . ARG A 1 103 ? -16.680 -8.242 7.230 1.00 95.19 103 ARG A O 1
ATOM 853 N N . LYS A 1 104 ? -15.193 -7.557 8.777 1.00 95.81 104 LYS A N 1
ATOM 854 C CA . LYS A 1 104 ? -16.165 -7.489 9.886 1.00 95.81 104 LYS A CA 1
ATOM 855 C C . LYS A 1 104 ? -17.308 -6.526 9.555 1.00 95.81 104 LYS A C 1
ATOM 857 O O . LYS A 1 104 ? -18.458 -6.945 9.561 1.00 95.81 104 LYS A O 1
ATOM 862 N N . PHE A 1 105 ? -16.973 -5.322 9.086 1.00 93.69 105 PHE A N 1
ATOM 863 C CA . PHE A 1 105 ? -17.943 -4.332 8.587 1.00 93.69 105 PHE A CA 1
ATOM 864 C C . PHE A 1 105 ? -18.842 -4.830 7.447 1.00 93.69 105 PH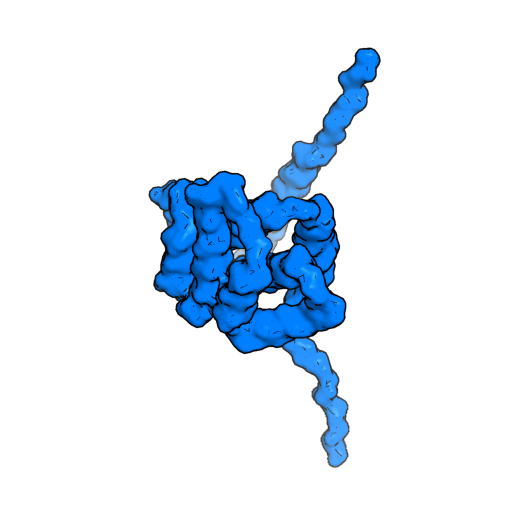E A C 1
ATOM 866 O O . PHE A 1 105 ? -19.924 -4.299 7.238 1.00 93.69 105 PHE A O 1
ATOM 873 N N . ALA A 1 106 ? -18.391 -5.813 6.668 1.00 88.50 106 ALA A N 1
ATOM 874 C CA . ALA A 1 106 ? -19.152 -6.333 5.535 1.00 88.50 106 ALA A CA 1
ATOM 875 C C . ALA A 1 106 ? -20.067 -7.508 5.901 1.00 88.50 106 ALA A C 1
ATOM 877 O O . ALA A 1 106 ? -21.000 -7.805 5.161 1.00 88.50 106 ALA A O 1
ATOM 878 N N . HIS A 1 107 ? -19.764 -8.212 6.991 1.00 90.88 107 HIS A N 1
ATOM 879 C CA . HIS A 1 107 ? -20.498 -9.401 7.416 1.00 90.88 107 HIS A CA 1
ATOM 880 C C . HIS A 1 107 ? -21.472 -9.124 8.563 1.00 90.88 107 HIS A C 1
ATOM 882 O O . HIS A 1 107 ? -22.418 -9.888 8.733 1.00 90.88 107 HIS A O 1
ATOM 888 N N . ASP A 1 108 ? -21.258 -8.053 9.325 1.00 93.06 108 ASP A N 1
ATOM 889 C CA . ASP A 1 108 ? -22.099 -7.671 10.452 1.00 93.06 108 ASP A CA 1
ATOM 890 C C . ASP A 1 108 ? -22.512 -6.198 10.327 1.00 93.06 108 ASP A C 1
ATOM 892 O O . ASP A 1 108 ? -21.686 -5.291 10.420 1.00 93.06 108 ASP A O 1
ATOM 896 N N . LEU A 1 109 ? -23.812 -5.976 10.109 1.00 89.44 109 LEU A N 1
ATOM 897 C CA . LEU A 1 109 ? -24.416 -4.649 9.944 1.00 89.44 109 LEU A CA 1
ATOM 898 C C . LEU A 1 109 ? -24.351 -3.795 11.219 1.00 89.44 109 LEU A C 1
ATOM 900 O O . LEU A 1 109 ? -24.443 -2.575 11.128 1.00 89.44 109 LEU A O 1
ATOM 904 N N . ASN A 1 110 ? -24.202 -4.421 12.390 1.00 93.56 110 ASN A N 1
ATOM 905 C CA . ASN A 1 110 ? -24.149 -3.740 13.684 1.00 93.56 110 ASN A CA 1
ATOM 906 C C . ASN A 1 110 ? -22.725 -3.645 14.241 1.00 93.56 110 ASN A C 1
ATOM 908 O O . ASN A 1 110 ? -22.531 -3.209 15.378 1.00 93.56 110 ASN A O 1
ATOM 912 N N . TYR A 1 111 ? -21.728 -4.064 13.463 1.00 95.38 111 TYR A N 1
ATOM 913 C CA . TYR A 1 111 ? -20.351 -4.059 13.914 1.00 95.38 111 TYR A CA 1
ATOM 914 C C . TYR A 1 111 ? -19.857 -2.634 14.181 1.00 95.38 111 TYR A C 1
ATOM 916 O O . TYR A 1 111 ? -19.997 -1.728 13.358 1.00 95.38 111 TYR A O 1
ATOM 924 N N . GLN A 1 112 ? -19.222 -2.457 15.337 1.00 94.81 112 GLN A N 1
ATOM 925 C CA . GLN A 1 112 ? -18.569 -1.218 15.734 1.00 94.81 112 GLN A CA 1
ATOM 926 C C . GLN A 1 112 ? -17.076 -1.464 15.898 1.00 94.81 112 GLN A C 1
ATOM 928 O O . GLN A 1 112 ? -16.674 -2.434 16.543 1.00 94.81 112 GLN A O 1
ATOM 933 N N . LEU A 1 113 ? -16.257 -0.561 15.358 1.00 96.06 113 LEU A N 1
ATOM 934 C CA . LEU A 1 113 ? -14.808 -0.625 15.512 1.00 96.06 113 LEU A CA 1
ATOM 935 C C . LEU A 1 113 ? -14.421 -0.580 16.995 1.00 96.06 113 LEU A C 1
ATOM 937 O O . LEU A 1 113 ? -14.825 0.339 17.705 1.00 96.06 113 LEU A O 1
ATOM 941 N N . GLN A 1 114 ? -13.602 -1.533 17.436 1.00 96.25 114 GLN A N 1
ATOM 942 C CA . GLN A 1 114 ? -13.072 -1.584 18.798 1.00 96.25 114 GLN A CA 1
ATOM 943 C C . GLN A 1 114 ? -11.581 -1.240 18.825 1.00 96.25 114 GLN A C 1
ATOM 945 O O . GLN A 1 114 ? -10.881 -1.369 17.819 1.00 96.25 114 GLN A O 1
ATOM 950 N N . GLU A 1 115 ? -11.051 -0.877 19.997 1.00 95.50 115 GLU A N 1
ATOM 951 C CA . GLU A 1 115 ? -9.607 -0.635 20.152 1.00 95.50 115 GLU A CA 1
ATOM 952 C C . GLU A 1 115 ? -8.761 -1.841 19.744 1.00 95.50 115 GLU A C 1
ATOM 954 O O . GLU A 1 115 ? -7.752 -1.688 19.056 1.00 95.50 115 GLU A O 1
ATOM 959 N N . ASN A 1 116 ? -9.218 -3.046 20.092 1.00 96.25 116 ASN A N 1
ATOM 960 C CA . ASN A 1 116 ? -8.534 -4.282 19.735 1.00 96.25 116 ASN A CA 1
ATOM 961 C C . ASN A 1 116 ? -8.400 -4.460 18.213 1.00 96.25 116 ASN A C 1
ATOM 963 O O . ASN A 1 116 ? -7.416 -5.025 17.754 1.00 96.25 116 ASN A O 1
ATOM 967 N N . ASP A 1 117 ? -9.343 -3.953 17.413 1.00 97.19 117 ASP A N 1
ATOM 968 C CA . ASP A 1 117 ? -9.276 -4.058 15.951 1.00 97.19 117 ASP A CA 1
ATOM 969 C C . ASP A 1 117 ? -8.163 -3.199 15.350 1.00 97.19 117 ASP A C 1
ATOM 971 O O . ASP A 1 117 ? -7.526 -3.592 14.376 1.00 97.19 117 ASP A O 1
ATOM 975 N N . VAL A 1 118 ? -7.899 -2.038 15.945 1.00 96.62 118 VAL A N 1
ATOM 976 C CA . VAL A 1 118 ? -6.763 -1.200 15.551 1.00 96.62 118 VAL A CA 1
ATOM 977 C C . VAL A 1 118 ? -5.467 -1.794 16.096 1.00 96.62 118 VAL A C 1
ATOM 979 O O . VAL A 1 118 ? -4.474 -1.866 15.373 1.00 96.62 118 VAL A O 1
ATOM 982 N N . GLN A 1 119 ? -5.485 -2.301 17.330 1.00 96.12 119 GLN A N 1
ATOM 983 C CA . GLN A 1 119 ? -4.306 -2.883 17.960 1.00 96.1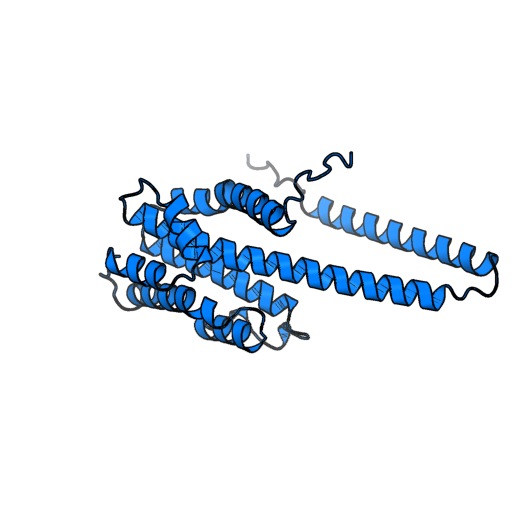2 119 GLN A CA 1
ATOM 984 C C . GLN A 1 119 ? -3.783 -4.111 17.204 1.00 96.12 119 GLN A C 1
ATOM 986 O O . GLN A 1 119 ? -2.581 -4.198 16.984 1.00 96.12 119 GLN A O 1
ATOM 991 N N . ILE A 1 120 ? -4.648 -5.002 16.699 1.00 97.00 120 ILE A N 1
ATOM 992 C CA . ILE A 1 120 ? -4.189 -6.156 15.898 1.00 97.00 120 ILE A CA 1
ATOM 993 C C . ILE A 1 120 ? -3.462 -5.739 14.612 1.00 97.00 120 ILE A C 1
ATOM 995 O O . ILE A 1 120 ? -2.596 -6.475 14.135 1.00 97.00 120 ILE A O 1
ATOM 999 N N . ILE A 1 121 ? -3.798 -4.576 14.042 1.00 97.50 121 ILE A N 1
ATOM 1000 C CA . ILE A 1 121 ? -3.103 -4.030 12.873 1.00 97.50 121 ILE A CA 1
ATOM 1001 C C . ILE A 1 121 ? -1.729 -3.517 13.319 1.00 97.50 121 ILE A C 1
ATOM 1003 O O . ILE A 1 121 ? -0.717 -3.947 12.766 1.00 97.50 121 ILE A O 1
ATOM 1007 N N . VAL A 1 122 ? -1.676 -2.687 14.364 1.00 96.38 122 VAL A N 1
ATOM 1008 C CA . VAL A 1 122 ? -0.423 -2.135 14.915 1.00 96.38 122 VAL A CA 1
ATOM 1009 C C . VAL A 1 122 ? 0.535 -3.234 15.376 1.00 96.38 122 VAL A C 1
ATOM 1011 O O . VAL A 1 122 ? 1.733 -3.179 15.108 1.00 96.38 122 VAL A O 1
ATOM 1014 N N . ASP A 1 123 ? 0.035 -4.273 16.034 1.00 96.81 123 ASP A N 1
ATOM 1015 C CA . ASP A 1 123 ? 0.861 -5.373 16.534 1.00 96.81 123 ASP A CA 1
ATOM 1016 C C . ASP A 1 123 ? 1.524 -6.151 15.401 1.00 96.81 123 ASP A C 1
ATOM 1018 O O . ASP A 1 123 ? 2.639 -6.659 15.565 1.00 96.81 123 ASP A O 1
ATOM 1022 N N . SER A 1 124 ? 0.874 -6.189 14.238 1.00 97.25 124 SER A N 1
ATOM 1023 C CA . SER A 1 124 ? 1.395 -6.844 13.045 1.00 97.25 124 SER A CA 1
ATOM 1024 C C . SER A 1 124 ? 2.412 -6.013 12.260 1.00 97.25 124 SER A C 1
ATOM 1026 O O . SER A 1 124 ? 3.048 -6.555 11.357 1.00 97.25 124 SER A O 1
ATOM 1028 N N . PHE A 1 125 ? 2.590 -4.733 12.602 1.00 96.25 125 PHE A N 1
ATOM 1029 C CA . PHE A 1 125 ? 3.570 -3.859 11.961 1.00 96.25 125 PHE A CA 1
ATOM 1030 C C . PHE A 1 125 ? 5.003 -4.373 12.133 1.00 96.25 125 PHE A C 1
ATOM 1032 O O . PHE A 1 125 ? 5.400 -4.865 13.198 1.00 96.25 125 PHE A O 1
ATOM 1039 N N . ASN A 1 126 ? 5.807 -4.189 11.087 1.00 92.62 126 ASN A N 1
ATOM 1040 C CA . ASN A 1 126 ? 7.249 -4.388 11.143 1.00 92.62 126 ASN A CA 1
ATOM 1041 C C . ASN A 1 126 ? 7.918 -3.300 12.019 1.00 92.62 126 ASN A C 1
ATOM 1043 O O . ASN A 1 126 ? 7.281 -2.354 12.494 1.00 92.62 126 ASN A O 1
ATOM 1047 N N . LYS A 1 127 ? 9.229 -3.418 12.261 1.00 91.25 127 LYS A N 1
ATOM 1048 C CA . LYS A 1 127 ? 9.960 -2.486 13.142 1.00 91.25 127 LYS A CA 1
ATOM 1049 C C . LYS A 1 127 ? 9.885 -1.027 12.663 1.00 91.25 127 LYS A C 1
ATOM 1051 O O . LYS A 1 127 ? 9.742 -0.131 13.495 1.00 91.25 127 LYS A O 1
ATOM 1056 N N . SER A 1 128 ? 9.978 -0.796 11.353 1.00 88.31 128 SER A N 1
ATOM 1057 C CA . SER A 1 128 ? 9.927 0.548 10.760 1.00 88.31 128 SER A CA 1
ATOM 1058 C C . SER A 1 128 ? 8.541 1.169 10.938 1.00 88.31 128 SER A C 1
ATOM 1060 O O . SER A 1 128 ? 8.405 2.252 11.509 1.00 88.31 128 SER A O 1
ATOM 1062 N N . GLN A 1 129 ? 7.501 0.419 10.574 1.00 91.94 129 GLN A N 1
ATOM 1063 C CA . GLN A 1 129 ? 6.099 0.798 10.730 1.00 91.94 129 GLN A CA 1
ATOM 1064 C C . GLN A 1 129 ? 5.742 1.114 12.182 1.00 91.94 129 GLN A C 1
ATOM 1066 O O . GLN A 1 129 ? 5.140 2.150 12.451 1.00 91.94 129 GLN A O 1
ATOM 1071 N N . LYS A 1 130 ? 6.165 0.277 13.142 1.00 93.44 130 LYS A N 1
ATOM 1072 C CA . LYS A 1 130 ? 5.952 0.536 14.577 1.00 93.44 130 LYS A CA 1
ATOM 1073 C C . LYS A 1 130 ? 6.637 1.816 15.034 1.00 93.44 130 LYS A C 1
ATOM 1075 O O . LYS A 1 130 ? 6.054 2.583 15.793 1.00 93.44 130 LYS A O 1
ATOM 1080 N N . SER A 1 131 ? 7.862 2.065 14.570 1.00 89.88 131 SER A N 1
ATOM 1081 C CA . SER A 1 131 ? 8.580 3.296 14.908 1.00 89.88 131 SER A CA 1
ATOM 1082 C C . SER A 1 131 ? 7.853 4.534 14.379 1.00 89.88 131 SER A C 1
ATOM 1084 O O . SER A 1 131 ? 7.648 5.478 15.142 1.00 89.88 131 SER A O 1
ATOM 1086 N N . ARG A 1 132 ? 7.409 4.516 13.114 1.00 87.81 132 ARG A N 1
ATOM 1087 C CA . ARG A 1 132 ? 6.609 5.598 12.515 1.00 87.81 132 ARG A CA 1
ATOM 1088 C C . ARG A 1 132 ? 5.284 5.782 13.259 1.00 87.81 132 ARG A C 1
ATOM 1090 O O . ARG A 1 132 ? 4.957 6.903 13.633 1.00 87.81 132 ARG A O 1
ATOM 1097 N N . PHE A 1 133 ? 4.584 4.690 13.569 1.00 90.62 133 PHE A N 1
ATOM 1098 C CA . PHE A 1 133 ? 3.327 4.723 14.319 1.00 90.62 133 PHE A CA 1
ATOM 1099 C C . PHE A 1 133 ? 3.492 5.376 15.682 1.00 90.62 133 PHE A C 1
ATOM 1101 O O . PHE A 1 133 ? 2.765 6.312 15.986 1.00 90.62 133 PHE A O 1
ATOM 1108 N N . ASN A 1 134 ? 4.477 4.948 16.469 1.00 90.25 134 ASN A N 1
ATOM 1109 C CA . ASN A 1 134 ? 4.694 5.497 17.804 1.00 90.25 134 ASN A CA 1
ATOM 1110 C C . ASN A 1 134 ? 5.051 6.988 17.769 1.00 90.25 134 ASN A C 1
ATOM 1112 O O . ASN A 1 134 ? 4.632 7.719 18.655 1.00 90.25 134 ASN A O 1
ATOM 1116 N N . LYS A 1 135 ? 5.786 7.449 16.747 1.00 86.00 135 LYS A N 1
ATOM 1117 C CA . LYS A 1 135 ? 6.085 8.878 16.563 1.00 86.00 135 LYS A CA 1
ATOM 1118 C C . LYS A 1 135 ? 4.842 9.687 16.190 1.00 86.00 135 LYS A C 1
ATOM 1120 O O . LYS A 1 135 ? 4.651 10.778 16.707 1.00 86.00 135 LYS A O 1
ATOM 1125 N N . MET A 1 136 ? 4.013 9.173 15.281 1.00 82.31 136 MET A N 1
ATOM 1126 C CA . MET A 1 136 ? 2.837 9.894 14.774 1.00 82.31 136 MET A CA 1
ATOM 1127 C C . MET A 1 136 ? 1.663 9.866 15.756 1.00 82.31 136 MET A C 1
ATOM 1129 O O . MET A 1 136 ? 0.940 10.848 15.885 1.00 82.31 136 MET A O 1
ATOM 1133 N N . ALA A 1 137 ? 1.475 8.742 16.446 1.00 84.19 137 ALA A N 1
ATOM 1134 C CA . ALA A 1 137 ? 0.415 8.541 17.423 1.00 84.19 137 ALA A CA 1
ATOM 1135 C C . ALA A 1 137 ? 0.780 9.055 18.825 1.00 84.19 137 ALA A C 1
ATOM 1137 O O . ALA A 1 137 ? -0.020 8.881 19.746 1.00 84.19 137 ALA A O 1
ATOM 1138 N N . ASP A 1 138 ? 1.953 9.671 19.005 1.00 82.44 138 ASP A N 1
ATOM 1139 C CA . ASP A 1 138 ? 2.341 10.235 20.295 1.00 82.44 138 ASP A CA 1
ATOM 1140 C C . ASP A 1 138 ? 1.320 11.288 20.755 1.00 82.44 138 ASP A C 1
ATOM 1142 O O . ASP A 1 138 ? 0.849 12.121 19.980 1.00 82.44 138 ASP A O 1
ATOM 1146 N N . GLY A 1 139 ? 0.892 11.186 22.012 1.00 75.81 139 GLY A N 1
ATOM 1147 C CA . GLY A 1 139 ? -0.191 12.002 22.569 1.00 75.81 139 GLY A CA 1
ATOM 1148 C C . GLY A 1 139 ? -1.598 11.746 21.994 1.00 75.81 139 GLY A C 1
ATOM 1149 O O . GLY A 1 139 ? -2.558 12.360 22.462 1.00 75.81 139 GLY A O 1
ATOM 1150 N N . GLN A 1 140 ? -1.776 10.837 21.026 1.00 81.31 140 GLN A N 1
ATOM 1151 C CA . GLN A 1 140 ? -3.086 10.511 20.458 1.00 81.31 140 GLN A CA 1
ATOM 1152 C C . GLN A 1 140 ? -3.771 9.371 21.223 1.00 81.31 140 GLN A C 1
ATOM 1154 O O . GLN A 1 140 ? -3.455 8.191 21.060 1.00 81.31 140 GLN A O 1
ATOM 1159 N N . SER A 1 141 ? -4.795 9.708 22.005 1.00 81.94 141 SER A N 1
ATOM 1160 C CA . SER A 1 141 ? -5.585 8.721 22.750 1.00 81.94 141 SER A CA 1
ATOM 1161 C C . SER A 1 141 ? -6.798 8.194 21.982 1.00 81.94 141 SER A C 1
ATOM 1163 O O . SER A 1 141 ? -7.244 7.081 22.255 1.00 81.94 141 SER A O 1
ATOM 1165 N N . SER A 1 142 ? -7.327 8.942 21.007 1.00 92.00 142 SER A N 1
ATOM 1166 C CA . SER A 1 142 ? -8.574 8.559 20.341 1.00 92.00 142 SER A CA 1
ATOM 1167 C C . SER A 1 142 ? -8.395 7.364 19.402 1.00 92.00 142 SER A C 1
ATOM 1169 O O . SER A 1 142 ? -7.454 7.306 18.603 1.00 92.00 142 SER A O 1
ATOM 1171 N N . LEU A 1 143 ? -9.362 6.441 19.434 1.00 92.75 143 LEU A N 1
ATOM 1172 C CA . LEU A 1 143 ? -9.431 5.297 18.521 1.00 92.75 143 LEU A CA 1
ATOM 1173 C C . LEU A 1 143 ? -9.376 5.732 17.049 1.00 92.75 143 LEU A C 1
ATOM 1175 O O . LEU A 1 143 ? -8.637 5.161 16.251 1.00 92.75 143 LEU A O 1
ATOM 1179 N N . MET A 1 144 ? -10.110 6.793 16.706 1.00 91.38 144 MET A N 1
ATOM 1180 C CA . MET A 1 144 ? -10.130 7.348 15.352 1.00 91.38 144 MET A CA 1
ATOM 1181 C C . MET A 1 144 ? -8.770 7.906 14.939 1.00 91.38 144 MET A C 1
ATOM 1183 O O . MET A 1 144 ? -8.336 7.673 13.817 1.00 91.38 144 MET A O 1
ATOM 1187 N N . GLY A 1 145 ? -8.071 8.614 15.829 1.00 90.12 145 GLY A N 1
ATOM 1188 C CA . GLY A 1 145 ? -6.717 9.089 15.553 1.00 90.12 145 GLY A CA 1
ATOM 1189 C C . GLY A 1 145 ? -5.747 7.935 15.300 1.00 90.12 145 GLY A C 1
ATOM 1190 O O . GLY A 1 145 ? -5.046 7.936 14.291 1.00 90.12 145 GLY A O 1
ATOM 1191 N N . LYS A 1 146 ? -5.773 6.902 16.151 1.00 92.19 146 LYS A N 1
ATOM 1192 C CA . LYS A 1 146 ? -4.950 5.694 15.969 1.00 92.19 146 LYS A CA 1
ATOM 1193 C C . LYS A 1 146 ? -5.259 4.983 14.648 1.00 92.19 146 LYS A C 1
ATOM 1195 O O . LYS A 1 146 ? -4.329 4.613 13.933 1.00 92.19 146 LYS A O 1
ATOM 1200 N N . LEU A 1 147 ? -6.537 4.840 14.283 1.00 93.75 147 LEU A N 1
ATOM 1201 C CA . LEU A 1 147 ? -6.931 4.260 12.996 1.00 93.75 147 LEU A CA 1
ATOM 1202 C C . LEU A 1 147 ? -6.387 5.078 11.817 1.00 93.75 147 LEU A C 1
ATOM 1204 O O . LEU A 1 147 ? -5.828 4.496 10.887 1.00 93.75 147 LEU A O 1
ATOM 1208 N N . ARG A 1 148 ? -6.506 6.413 11.865 1.00 91.19 148 ARG A N 1
ATOM 1209 C CA . ARG A 1 148 ? -5.961 7.297 10.821 1.00 91.19 148 ARG A CA 1
ATOM 1210 C C . ARG A 1 148 ? -4.473 7.049 10.629 1.00 91.19 148 ARG A C 1
ATOM 1212 O O . ARG A 1 148 ? -4.055 6.835 9.495 1.00 91.19 148 ARG A O 1
ATOM 1219 N N . PHE A 1 149 ? -3.694 7.007 11.709 1.00 90.69 149 PHE A N 1
ATOM 1220 C CA . PHE A 1 149 ? -2.258 6.731 11.627 1.00 90.69 149 PHE A CA 1
ATOM 1221 C C . PHE A 1 149 ? -1.949 5.327 11.101 1.00 90.69 149 PHE A C 1
ATOM 1223 O O . PHE A 1 149 ? -1.033 5.177 10.297 1.00 90.69 149 PHE A O 1
ATOM 1230 N N . CYS A 1 150 ? -2.737 4.312 11.465 1.00 93.00 150 CYS A N 1
ATOM 1231 C CA . CYS A 1 150 ? -2.558 2.963 10.924 1.00 93.00 150 CYS A CA 1
ATOM 1232 C C . CYS A 1 150 ? -2.723 2.925 9.403 1.00 93.00 150 CYS A C 1
ATOM 1234 O O . CYS A 1 150 ? -1.838 2.450 8.696 1.00 93.00 150 CYS A O 1
ATOM 1236 N N . LEU A 1 151 ? -3.849 3.437 8.897 1.00 93.50 151 LEU A N 1
ATOM 1237 C CA . LEU A 1 151 ? -4.144 3.448 7.460 1.00 93.50 151 LEU A CA 1
ATOM 1238 C C . LEU A 1 151 ? -3.120 4.272 6.685 1.00 93.50 151 LEU A C 1
ATOM 1240 O O . LEU A 1 151 ? -2.696 3.891 5.600 1.00 93.50 151 LEU A O 1
ATOM 1244 N N . SER A 1 152 ? -2.711 5.381 7.286 1.00 88.69 152 SER A N 1
ATOM 1245 C CA . SER A 1 152 ? -1.697 6.276 6.757 1.00 88.69 152 SER A CA 1
ATOM 1246 C C . SER A 1 152 ? -0.360 5.584 6.555 1.00 88.69 152 SER A C 1
ATOM 1248 O O . SER A 1 152 ? 0.179 5.630 5.460 1.00 88.69 152 SER A O 1
ATOM 1250 N N . ILE A 1 153 ? 0.151 4.897 7.575 1.00 90.75 153 ILE A N 1
ATOM 1251 C CA . ILE A 1 153 ? 1.443 4.207 7.496 1.00 90.75 153 ILE A CA 1
ATOM 1252 C C . ILE A 1 153 ? 1.415 3.116 6.435 1.00 90.75 153 ILE A C 1
ATOM 1254 O O . ILE A 1 153 ? 2.334 3.033 5.629 1.00 90.75 153 ILE A O 1
ATOM 1258 N N . LEU A 1 154 ? 0.341 2.324 6.388 1.00 94.00 154 LEU A N 1
ATOM 1259 C CA . LEU A 1 154 ? 0.192 1.290 5.365 1.00 94.00 154 LEU A CA 1
ATOM 1260 C C . LEU A 1 154 ? 0.162 1.874 3.956 1.00 94.00 154 LEU A C 1
ATOM 1262 O O . LEU A 1 154 ? 0.796 1.332 3.058 1.00 94.00 154 LEU A O 1
ATOM 1266 N N . TRP A 1 155 ? -0.549 2.983 3.761 1.00 92.69 155 TRP A N 1
ATOM 1267 C CA . TRP A 1 155 ? -0.592 3.645 2.466 1.00 92.69 155 TRP A CA 1
ATOM 1268 C C . TRP A 1 155 ? 0.748 4.292 2.087 1.00 92.69 155 TRP A C 1
ATOM 1270 O O . TRP A 1 155 ? 1.175 4.165 0.942 1.00 92.69 155 TRP A O 1
ATOM 1280 N N . ILE A 1 156 ? 1.434 4.952 3.027 1.00 87.25 156 ILE A N 1
ATOM 1281 C CA . ILE A 1 156 ? 2.760 5.543 2.794 1.00 87.25 156 ILE A CA 1
ATOM 1282 C C . ILE A 1 156 ? 3.735 4.451 2.378 1.00 87.25 156 ILE A C 1
ATOM 1284 O O . ILE A 1 156 ? 4.379 4.585 1.347 1.00 87.25 156 ILE A O 1
ATOM 1288 N N . ASP A 1 157 ? 3.820 3.363 3.140 1.00 89.50 157 ASP A N 1
ATOM 1289 C CA . ASP A 1 157 ? 4.772 2.289 2.874 1.00 89.50 157 ASP A CA 1
ATOM 1290 C C . ASP A 1 157 ? 4.584 1.697 1.477 1.00 89.50 157 ASP A C 1
ATOM 1292 O O . ASP A 1 157 ? 5.556 1.544 0.733 1.00 89.50 157 ASP A O 1
ATOM 1296 N N . ILE A 1 158 ? 3.337 1.405 1.091 1.00 92.31 158 ILE A N 1
ATOM 1297 C CA . ILE A 1 158 ? 3.076 0.877 -0.246 1.00 92.31 158 ILE A CA 1
ATOM 1298 C C . IL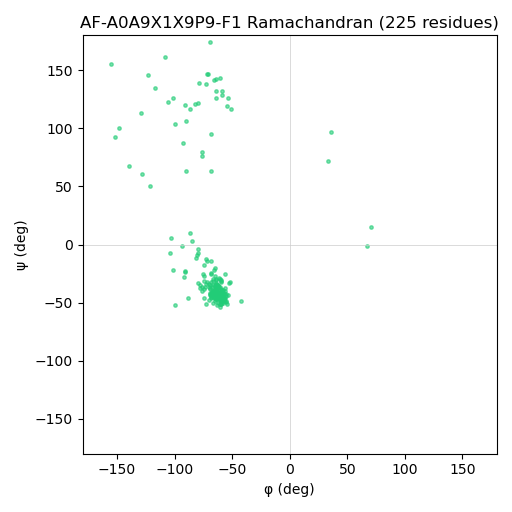E A 1 158 ? 3.327 1.928 -1.332 1.00 92.31 158 ILE A C 1
ATOM 1300 O O . ILE A 1 158 ? 3.901 1.591 -2.360 1.00 92.31 158 ILE A O 1
ATOM 1304 N N . SER A 1 159 ? 2.992 3.198 -1.099 1.00 89.56 159 SER A N 1
ATOM 1305 C CA . SER A 1 159 ? 3.215 4.276 -2.075 1.00 89.56 159 SER A CA 1
ATOM 1306 C C . SER A 1 159 ? 4.703 4.556 -2.286 1.00 89.56 159 SER A C 1
ATOM 1308 O O . SER A 1 159 ? 5.148 4.705 -3.419 1.00 89.56 159 SER A O 1
ATOM 1310 N N . LEU A 1 160 ? 5.500 4.562 -1.213 1.00 85.88 160 LEU A N 1
ATOM 1311 C CA . LEU A 1 160 ? 6.959 4.670 -1.279 1.00 85.88 160 LEU A CA 1
ATOM 1312 C C . LEU A 1 160 ? 7.554 3.526 -2.100 1.00 85.88 160 LEU A C 1
ATOM 1314 O O . LEU A 1 160 ? 8.436 3.746 -2.932 1.00 85.88 160 LEU A O 1
ATOM 1318 N N . ASN A 1 161 ? 7.043 2.309 -1.902 1.00 88.50 161 ASN A N 1
ATOM 1319 C CA . ASN A 1 161 ? 7.441 1.170 -2.716 1.00 88.50 161 ASN A CA 1
ATOM 1320 C C . ASN A 1 161 ? 7.052 1.375 -4.190 1.00 88.50 161 ASN A C 1
ATOM 1322 O O . ASN A 1 161 ? 7.892 1.177 -5.065 1.00 88.50 161 ASN A O 1
ATOM 1326 N N . THR A 1 162 ? 5.829 1.847 -4.469 1.00 89.81 162 THR A N 1
ATOM 1327 C CA . THR A 1 162 ? 5.364 2.172 -5.830 1.00 89.81 162 THR A CA 1
ATOM 1328 C C . THR A 1 162 ? 6.308 3.160 -6.515 1.00 89.81 162 THR A C 1
ATOM 1330 O O . THR A 1 162 ? 6.753 2.910 -7.636 1.00 89.81 162 THR A O 1
ATOM 1333 N N . GLU A 1 163 ? 6.655 4.264 -5.851 1.00 85.75 163 GLU A N 1
ATOM 1334 C CA . GLU A 1 163 ? 7.559 5.271 -6.412 1.00 85.75 163 GLU A CA 1
ATOM 1335 C C . GLU A 1 163 ? 8.980 4.721 -6.605 1.00 85.75 163 GLU A C 1
ATOM 1337 O O . GLU A 1 163 ? 9.598 4.957 -7.644 1.00 85.75 163 GLU A O 1
ATOM 1342 N N . SER A 1 164 ? 9.481 3.900 -5.675 1.00 86.12 164 SER A N 1
ATOM 1343 C CA . SER A 1 164 ? 10.773 3.221 -5.841 1.00 86.12 164 SER A CA 1
ATOM 1344 C C . SER A 1 164 ? 10.796 2.309 -7.072 1.00 86.12 164 SER A C 1
ATOM 1346 O O . SER A 1 164 ? 11.786 2.282 -7.805 1.00 86.12 164 SER A O 1
ATOM 1348 N N . ILE A 1 165 ? 9.708 1.578 -7.324 1.00 87.38 165 ILE A N 1
ATOM 1349 C CA . ILE A 1 165 ? 9.578 0.693 -8.487 1.00 87.38 165 ILE A CA 1
ATOM 1350 C C . ILE A 1 165 ? 9.558 1.508 -9.782 1.00 87.38 165 ILE A C 1
ATOM 1352 O O . ILE A 1 165 ? 10.293 1.170 -10.709 1.00 87.38 165 ILE A O 1
ATOM 1356 N N . LYS A 1 166 ? 8.783 2.601 -9.840 1.00 87.44 166 LYS A N 1
ATOM 1357 C CA . LYS A 1 166 ? 8.747 3.495 -11.012 1.00 87.44 166 LYS A CA 1
ATOM 1358 C C . LYS A 1 166 ? 10.128 4.044 -11.343 1.00 87.44 166 LYS A C 1
ATOM 1360 O O . LYS A 1 166 ? 10.560 3.946 -12.487 1.00 87.44 166 LYS A O 1
ATOM 1365 N N . LEU A 1 167 ? 10.837 4.552 -10.334 1.00 84.25 167 LEU A N 1
ATOM 1366 C CA . LEU A 1 167 ? 12.184 5.092 -10.507 1.00 84.25 167 LEU A CA 1
ATOM 1367 C C . LEU A 1 167 ? 13.157 4.028 -11.030 1.00 84.25 167 LEU A C 1
ATOM 1369 O O . LEU A 1 167 ? 13.941 4.305 -11.937 1.00 84.25 167 LEU A O 1
ATOM 1373 N N . LYS A 1 168 ? 13.099 2.795 -10.506 1.00 86.25 168 LYS A N 1
ATOM 1374 C CA . LYS A 1 168 ? 13.931 1.681 -10.996 1.00 86.25 168 LYS A CA 1
ATOM 1375 C C . LYS A 1 168 ? 13.614 1.318 -12.448 1.00 86.25 168 LYS A C 1
ATOM 1377 O O . LYS A 1 168 ? 14.543 1.136 -13.229 1.00 86.25 168 LYS A O 1
ATOM 1382 N N . ALA A 1 169 ? 12.334 1.243 -12.810 1.00 85.44 169 ALA A N 1
ATOM 1383 C CA . ALA A 1 169 ? 11.907 0.938 -14.174 1.00 85.44 169 ALA A CA 1
ATOM 1384 C C . ALA A 1 169 ? 12.342 2.031 -15.167 1.00 85.44 169 ALA A C 1
ATOM 1386 O O . ALA A 1 169 ? 12.850 1.732 -16.247 1.00 85.44 169 ALA A O 1
ATOM 1387 N N . GLU A 1 170 ? 12.209 3.304 -14.788 1.00 86.25 170 GLU A N 1
ATOM 1388 C CA . GLU A 1 170 ? 12.674 4.435 -15.596 1.00 86.25 170 GLU A CA 1
ATOM 1389 C C . GLU A 1 170 ? 14.201 4.450 -15.739 1.00 86.25 170 GLU A C 1
ATOM 1391 O O . GLU A 1 170 ? 14.710 4.623 -16.846 1.00 86.25 170 GLU A O 1
ATOM 1396 N N . THR A 1 171 ? 14.933 4.181 -14.654 1.00 85.12 171 THR A N 1
ATOM 1397 C CA . THR A 1 171 ? 16.401 4.078 -14.683 1.00 85.12 171 THR A CA 1
ATOM 1398 C C . THR A 1 171 ? 16.854 2.992 -15.657 1.00 85.12 171 THR A C 1
ATOM 1400 O O . THR A 1 171 ? 17.673 3.264 -16.530 1.00 85.12 171 THR A O 1
ATOM 1403 N N . GLN A 1 172 ? 16.268 1.792 -15.583 1.00 86.94 172 GLN A N 1
ATOM 1404 C CA . GLN A 1 172 ? 16.587 0.694 -16.503 1.00 86.94 172 GLN A CA 1
ATOM 1405 C C . GLN A 1 172 ? 16.287 1.056 -17.960 1.00 86.94 172 GLN A C 1
ATOM 1407 O O . GLN A 1 172 ? 17.101 0.806 -18.848 1.00 86.94 172 GLN A O 1
ATOM 1412 N N . ARG A 1 173 ? 15.144 1.700 -18.220 1.00 87.88 173 ARG A N 1
ATOM 1413 C CA . ARG A 1 173 ? 14.789 2.165 -19.565 1.00 87.88 173 ARG A CA 1
ATOM 1414 C C . ARG A 1 173 ? 15.821 3.154 -20.116 1.00 87.88 173 ARG A C 1
ATOM 1416 O O . ARG A 1 173 ? 16.208 3.037 -21.279 1.00 87.88 173 ARG A O 1
ATOM 1423 N N . LEU A 1 174 ? 16.253 4.118 -19.304 1.00 86.31 174 LEU A N 1
ATOM 1424 C CA . LEU A 1 174 ? 17.266 5.099 -19.700 1.00 86.31 174 LEU A CA 1
ATOM 1425 C C . LEU A 1 174 ? 18.625 4.435 -19.943 1.00 86.31 174 LEU A C 1
ATOM 1427 O O . LEU A 1 174 ? 19.291 4.757 -20.924 1.00 86.31 174 LEU A O 1
ATOM 1431 N N . GLU A 1 175 ? 19.023 3.475 -19.107 1.00 88.56 175 GLU A N 1
ATOM 1432 C CA . GLU A 1 175 ? 20.253 2.696 -19.296 1.00 88.56 175 GLU A CA 1
ATOM 1433 C C . GLU A 1 175 ? 20.241 1.919 -20.622 1.00 88.56 175 GLU A C 1
ATOM 1435 O O . GLU A 1 175 ? 21.227 1.935 -21.365 1.00 88.56 175 GLU A O 1
ATOM 1440 N N . GLU A 1 176 ? 19.120 1.283 -20.972 1.00 89.81 176 GLU A N 1
ATOM 1441 C CA . GLU A 1 176 ? 18.957 0.606 -22.261 1.00 89.81 176 GLU A CA 1
ATOM 1442 C C . GLU A 1 176 ? 18.997 1.571 -23.449 1.00 89.81 176 GLU A C 1
ATOM 1444 O O . GLU A 1 176 ? 19.548 1.242 -24.504 1.00 89.81 176 GLU A O 1
ATOM 1449 N N . GLU A 1 177 ? 18.406 2.757 -23.306 1.00 88.06 177 GLU A N 1
ATOM 1450 C CA . GLU A 1 177 ? 18.440 3.792 -24.334 1.00 88.06 177 GLU A CA 1
ATOM 1451 C C . GLU A 1 177 ? 19.869 4.294 -24.550 1.00 88.06 177 GLU A C 1
ATOM 1453 O O . GLU A 1 177 ? 20.355 4.265 -25.681 1.00 88.06 177 GLU A O 1
ATOM 1458 N N . ILE A 1 178 ? 20.588 4.626 -23.475 1.00 83.06 178 ILE A N 1
ATOM 1459 C CA . ILE A 1 178 ? 22.006 5.008 -23.514 1.00 83.06 178 ILE A CA 1
ATOM 1460 C C . ILE A 1 178 ? 22.849 3.905 -24.163 1.00 83.06 178 ILE A C 1
ATOM 1462 O O . ILE A 1 178 ? 23.695 4.195 -25.011 1.00 83.06 178 ILE A O 1
ATOM 1466 N N . LYS A 1 179 ? 22.602 2.632 -23.834 1.00 88.19 179 LYS A N 1
ATOM 1467 C CA . LYS A 1 179 ? 23.297 1.500 -24.460 1.00 88.19 179 LYS A CA 1
ATOM 1468 C C . LYS A 1 179 ? 23.059 1.453 -25.972 1.00 88.19 179 LYS A C 1
ATOM 1470 O O . LYS A 1 179 ? 24.022 1.365 -26.730 1.00 88.19 179 LYS A O 1
ATOM 1475 N N . LYS A 1 180 ? 21.807 1.594 -26.425 1.00 86.69 180 LYS A N 1
ATOM 1476 C CA . LYS A 1 180 ? 21.458 1.641 -27.859 1.00 86.69 180 LYS A CA 1
ATOM 1477 C C . LYS A 1 180 ? 22.084 2.846 -28.567 1.00 86.69 180 LYS A C 1
ATOM 1479 O O . LYS A 1 180 ? 22.467 2.728 -29.730 1.00 86.69 180 LYS A O 1
ATOM 1484 N N . LEU A 1 181 ? 22.171 3.997 -27.895 1.00 80.94 181 LEU A N 1
ATOM 1485 C CA . LEU A 1 181 ? 22.852 5.187 -28.412 1.00 80.94 181 LEU A CA 1
ATOM 1486 C C . LEU A 1 181 ? 24.350 4.923 -28.586 1.00 80.94 181 LEU A C 1
ATOM 1488 O O . LEU A 1 181 ? 24.884 5.198 -29.654 1.00 80.94 181 LEU A O 1
ATOM 1492 N N . ASN A 1 182 ? 25.005 4.336 -27.584 1.00 78.44 182 ASN A N 1
ATOM 1493 C CA . ASN A 1 182 ? 26.435 4.030 -27.621 1.00 78.44 182 ASN A CA 1
ATOM 1494 C C . ASN A 1 182 ? 26.785 2.967 -28.671 1.00 78.44 182 ASN A C 1
ATOM 1496 O O . ASN A 1 182 ? 27.771 3.123 -29.385 1.00 78.44 182 ASN A O 1
ATOM 1500 N N . GLU A 1 183 ? 25.958 1.929 -28.828 1.00 79.62 183 GLU A N 1
ATOM 1501 C CA . GLU A 1 183 ? 26.125 0.917 -29.882 1.00 79.62 183 GLU A CA 1
ATOM 1502 C C . GLU A 1 183 ? 26.019 1.541 -31.282 1.00 79.62 183 GLU A C 1
ATOM 1504 O O . GLU A 1 183 ? 26.830 1.242 -32.159 1.00 79.62 183 GLU A O 1
ATOM 1509 N N . LYS A 1 184 ? 25.080 2.478 -31.479 1.00 67.88 184 LYS A N 1
ATOM 1510 C CA . LYS A 1 184 ? 24.953 3.263 -32.721 1.00 67.88 184 LYS A CA 1
ATOM 1511 C C . LYS A 1 184 ? 26.017 4.349 -32.871 1.00 67.88 184 LYS A C 1
ATOM 1513 O O . LYS A 1 184 ? 26.207 4.836 -33.980 1.00 67.88 184 LYS A O 1
ATOM 1518 N N . SER A 1 185 ? 26.690 4.717 -31.780 1.00 57.09 185 SER A N 1
ATOM 1519 C CA . SER A 1 185 ? 27.733 5.741 -31.751 1.00 57.09 185 SER A CA 1
ATOM 1520 C C . SER A 1 185 ? 29.129 5.220 -32.087 1.00 57.09 185 SER A C 1
ATOM 1522 O O . SER A 1 185 ? 30.101 5.977 -32.013 1.00 57.09 185 SER A O 1
ATOM 1524 N N . THR A 1 186 ? 29.225 3.973 -32.559 1.00 56.03 186 THR A N 1
ATOM 1525 C CA . THR A 1 186 ? 30.311 3.524 -33.440 1.00 56.03 186 THR A CA 1
ATOM 1526 C C . THR A 1 186 ? 30.172 4.214 -34.804 1.00 56.03 186 THR A C 1
ATOM 1528 O O . THR A 1 186 ? 29.881 3.606 -35.826 1.00 56.03 186 THR A O 1
ATOM 1531 N N . PHE A 1 187 ? 30.294 5.541 -34.813 1.00 60.41 187 PHE A N 1
ATOM 1532 C CA . PHE A 1 187 ? 30.278 6.324 -36.038 1.00 60.41 187 PHE A CA 1
ATOM 1533 C C . PHE A 1 187 ? 31.655 6.239 -36.689 1.00 60.41 187 PHE A C 1
ATOM 1535 O O . PHE A 1 187 ? 32.650 6.666 -36.106 1.00 60.41 187 PHE A O 1
ATOM 1542 N N . ASP A 1 188 ? 31.701 5.750 -37.926 1.00 63.56 188 ASP A N 1
ATOM 1543 C CA . ASP A 1 188 ? 32.933 5.654 -38.715 1.00 63.56 188 ASP A CA 1
ATOM 1544 C C . ASP A 1 188 ? 33.468 7.040 -39.118 1.00 63.56 188 ASP A C 1
ATOM 1546 O O . ASP A 1 188 ? 34.610 7.177 -39.558 1.00 63.56 188 ASP A O 1
ATOM 1550 N N . SER A 1 189 ? 32.651 8.097 -38.991 1.00 62.72 189 SER A N 1
ATOM 1551 C CA . SER A 1 189 ? 33.088 9.475 -39.224 1.00 62.72 189 SER A CA 1
ATOM 1552 C C . SER A 1 189 ? 32.247 10.533 -38.487 1.00 62.72 189 SER A C 1
ATOM 1554 O O . SER A 1 189 ? 31.048 10.331 -38.268 1.00 62.72 189 SER A O 1
ATOM 1556 N N . PRO A 1 190 ? 32.821 11.724 -38.214 1.00 69.31 190 PRO A N 1
ATOM 1557 C CA . PRO A 1 190 ? 32.115 12.858 -37.603 1.00 69.31 190 PRO A CA 1
ATOM 1558 C C . PRO A 1 190 ? 30.810 13.268 -38.310 1.00 69.31 190 PRO A C 1
ATOM 1560 O O . PRO A 1 190 ? 29.844 13.637 -37.649 1.00 69.31 190 PRO A O 1
ATOM 1563 N N . LYS A 1 191 ? 30.728 13.130 -39.643 1.00 71.69 191 LYS A N 1
ATOM 1564 C CA . LYS A 1 191 ? 29.518 13.468 -40.421 1.00 71.69 191 LYS A CA 1
ATOM 1565 C C . LYS A 1 191 ? 28.328 12.551 -40.132 1.00 71.69 191 LYS A C 1
ATOM 1567 O O . LYS A 1 191 ? 27.181 12.971 -40.266 1.00 71.69 191 LYS A O 1
ATOM 1572 N N . GLN A 1 192 ? 28.577 11.291 -39.773 1.00 71.69 192 GLN A N 1
ATOM 1573 C CA . GLN A 1 192 ? 27.499 10.368 -39.410 1.00 71.69 192 GLN A CA 1
ATOM 1574 C C . GLN A 1 192 ? 26.930 10.702 -38.024 1.00 71.69 192 GLN A C 1
ATOM 1576 O O . GLN A 1 192 ? 25.714 10.639 -37.846 1.00 71.69 192 GLN A O 1
ATOM 1581 N N . PHE A 1 193 ? 27.789 11.124 -37.088 1.00 70.81 193 PHE A N 1
ATOM 1582 C CA . PHE A 1 193 ? 27.372 11.610 -35.772 1.00 70.81 193 PHE A CA 1
ATOM 1583 C C . PHE A 1 193 ? 26.523 12.884 -35.886 1.00 70.81 193 PHE A C 1
ATOM 1585 O O . PHE A 1 193 ? 25.456 12.963 -35.286 1.00 70.81 193 PHE A O 1
ATOM 1592 N N . GLU A 1 194 ? 26.946 13.848 -36.706 1.00 73.69 194 GLU A N 1
ATOM 1593 C CA . GLU A 1 194 ? 26.251 15.131 -36.892 1.00 73.69 194 GLU A CA 1
ATOM 1594 C C . GLU A 1 194 ? 24.819 14.929 -37.420 1.00 73.69 194 GLU A C 1
ATOM 1596 O O . GLU A 1 194 ? 23.848 15.381 -36.812 1.00 73.69 194 GLU A O 1
ATOM 1601 N N . LYS A 1 195 ? 24.666 14.097 -38.460 1.00 77.75 195 LYS A N 1
ATOM 1602 C CA . LYS A 1 195 ? 23.354 13.714 -39.003 1.00 77.75 195 LYS A CA 1
ATOM 1603 C C . LYS A 1 195 ? 22.501 12.936 -37.995 1.00 77.75 195 LYS A C 1
ATOM 1605 O O . LYS A 1 195 ? 21.274 13.045 -37.999 1.00 77.75 195 LYS A O 1
ATOM 1610 N N . TYR A 1 196 ? 23.112 12.105 -37.155 1.00 76.75 196 TYR A N 1
ATOM 1611 C CA . TYR A 1 196 ? 22.391 11.390 -36.105 1.00 76.75 196 TYR A CA 1
ATOM 1612 C C . TYR A 1 196 ? 21.864 12.347 -35.030 1.00 76.75 196 TYR A C 1
ATOM 1614 O O . TYR A 1 196 ? 20.699 12.253 -34.637 1.00 76.75 196 TYR A O 1
ATOM 1622 N N . TRP A 1 197 ? 22.709 13.280 -34.594 1.00 75.81 197 TRP A N 1
ATOM 1623 C CA . TRP A 1 197 ? 22.394 14.263 -33.566 1.00 75.81 197 TRP A CA 1
ATOM 1624 C C . TRP A 1 197 ? 21.246 15.185 -33.990 1.00 75.81 197 TRP A C 1
ATOM 1626 O O . TRP A 1 197 ? 20.308 15.379 -33.219 1.00 75.81 197 TRP A O 1
ATOM 1636 N N . GLU A 1 198 ? 21.247 15.659 -35.240 1.00 80.44 198 GLU A N 1
ATOM 1637 C CA . GLU A 1 198 ? 20.140 16.442 -35.811 1.00 80.44 198 GLU A CA 1
ATOM 1638 C C . GLU A 1 198 ? 18.804 15.682 -35.753 1.00 80.44 198 GLU A C 1
ATOM 1640 O O . GLU A 1 198 ? 17.806 16.201 -35.253 1.00 80.44 198 GLU A O 1
ATOM 1645 N N . ASN A 1 199 ? 18.798 14.411 -36.170 1.00 78.19 199 ASN A N 1
ATOM 1646 C CA . ASN A 1 199 ? 17.597 13.569 -36.141 1.00 78.19 199 ASN A CA 1
ATOM 1647 C C . ASN A 1 199 ? 17.114 13.257 -34.715 1.00 78.19 199 ASN A C 1
ATOM 1649 O O . ASN A 1 199 ? 15.912 13.127 -34.478 1.00 78.19 199 ASN A O 1
ATOM 1653 N N . TYR A 1 200 ? 18.034 13.092 -33.762 1.00 74.69 200 TYR A N 1
ATOM 1654 C CA . TYR A 1 200 ? 17.693 12.861 -32.359 1.00 74.69 200 TYR A CA 1
ATOM 1655 C C . TYR A 1 200 ? 17.056 14.108 -31.733 1.00 74.69 200 TYR A C 1
ATOM 1657 O O . TYR A 1 200 ? 15.990 14.012 -31.120 1.00 74.69 200 TYR A O 1
ATOM 1665 N N . MET A 1 201 ? 17.646 15.285 -31.958 1.00 74.81 201 MET A N 1
ATOM 1666 C CA . MET A 1 201 ? 17.116 16.556 -31.456 1.00 74.81 201 MET A CA 1
ATOM 1667 C C . MET A 1 201 ? 15.732 16.872 -32.039 1.00 74.81 201 MET A C 1
ATOM 1669 O O . MET A 1 201 ? 14.849 17.323 -31.307 1.00 74.81 201 MET A O 1
ATOM 1673 N N . GLU A 1 202 ? 15.491 16.550 -33.313 1.00 81.44 202 GLU A N 1
ATOM 1674 C CA . GLU A 1 202 ? 14.173 16.710 -33.937 1.00 81.44 202 GLU A CA 1
ATOM 1675 C C . GLU A 1 202 ? 13.100 15.812 -33.284 1.00 81.44 202 GLU A C 1
ATOM 1677 O O . GLU A 1 202 ? 11.959 16.237 -33.086 1.00 81.44 202 GLU A O 1
ATOM 1682 N N . ARG A 1 203 ? 13.453 14.581 -32.883 1.00 78.25 203 ARG A N 1
ATOM 1683 C CA . ARG A 1 203 ? 12.531 13.659 -32.187 1.00 78.25 203 ARG A CA 1
ATOM 1684 C C . ARG A 1 203 ? 12.191 14.128 -30.778 1.00 78.25 203 ARG A C 1
ATOM 1686 O O . ARG A 1 203 ? 11.024 14.073 -30.394 1.00 78.25 203 ARG A O 1
ATOM 1693 N N . ILE A 1 204 ? 13.187 14.607 -30.032 1.00 71.00 204 ILE A N 1
ATOM 1694 C CA . ILE A 1 204 ? 12.988 15.150 -28.682 1.00 71.00 204 ILE A CA 1
ATOM 1695 C C . ILE A 1 204 ? 12.104 16.405 -28.727 1.00 71.00 204 ILE A C 1
ATOM 1697 O O . ILE A 1 204 ? 11.227 16.556 -27.876 1.00 71.00 204 ILE A O 1
ATOM 1701 N N . SER A 1 205 ? 12.278 17.270 -29.735 1.00 75.25 205 SER A N 1
ATOM 1702 C CA . SER A 1 205 ? 11.406 18.436 -29.942 1.00 75.25 205 SER A CA 1
ATOM 1703 C C . SER A 1 205 ? 9.955 18.009 -30.172 1.00 75.25 205 SER A C 1
ATOM 1705 O O . SER A 1 205 ? 9.070 18.427 -29.432 1.00 75.25 205 SER A O 1
ATOM 1707 N N . LYS A 1 206 ? 9.717 17.078 -31.107 1.00 74.69 206 LYS A N 1
ATOM 1708 C CA . LYS A 1 206 ? 8.364 16.584 -31.416 1.00 74.69 206 LYS A CA 1
ATOM 1709 C C . LYS A 1 206 ? 7.689 15.893 -30.226 1.00 74.69 206 LYS A C 1
ATOM 1711 O O . LYS A 1 206 ? 6.483 16.030 -30.042 1.00 74.69 206 LYS A O 1
ATOM 1716 N N . GLN A 1 207 ? 8.447 15.171 -29.396 1.00 66.25 207 GLN A N 1
ATOM 1717 C CA . GLN A 1 207 ? 7.903 14.564 -28.176 1.00 66.25 207 GLN A CA 1
ATOM 1718 C C . GLN A 1 207 ? 7.486 15.611 -27.136 1.00 66.25 207 GLN A C 1
ATOM 1720 O O . GLN A 1 207 ? 6.424 15.462 -26.530 1.00 66.25 207 GLN A O 1
ATOM 1725 N N . LYS A 1 208 ? 8.266 16.684 -26.960 1.00 60.66 208 LYS A N 1
ATOM 1726 C CA . LYS A 1 208 ? 7.895 17.798 -26.073 1.00 60.66 208 LYS A CA 1
ATOM 1727 C C . LYS A 1 208 ? 6.649 18.536 -26.558 1.00 60.66 208 LYS A C 1
ATOM 1729 O O . LYS A 1 208 ? 5.782 18.840 -25.742 1.00 60.66 208 LYS A O 1
ATOM 1734 N N . ASP A 1 209 ? 6.512 18.739 -27.863 1.00 58.81 209 ASP A N 1
ATOM 1735 C CA . ASP A 1 209 ? 5.331 19.387 -28.445 1.00 58.81 209 ASP A CA 1
ATOM 1736 C C . ASP A 1 209 ? 4.065 18.531 -28.237 1.00 58.81 209 ASP A C 1
ATOM 1738 O O . ASP A 1 209 ? 3.050 19.031 -27.753 1.00 58.81 209 ASP A O 1
ATOM 1742 N N . SER A 1 210 ? 4.159 17.209 -28.436 1.00 48.59 210 SER A N 1
ATOM 1743 C CA . SER A 1 210 ? 3.036 16.283 -28.200 1.00 48.59 210 SER A CA 1
ATOM 1744 C C . SER A 1 210 ? 2.617 16.152 -26.724 1.00 48.59 210 SER A C 1
ATOM 1746 O O . SER A 1 210 ? 1.441 15.959 -26.427 1.00 48.59 210 SER A O 1
ATOM 1748 N N . GLN A 1 211 ? 3.547 16.292 -25.770 1.00 44.75 211 GLN A N 1
ATOM 1749 C CA . GLN A 1 211 ? 3.208 16.323 -24.338 1.00 44.75 211 GLN A CA 1
ATOM 1750 C C . GLN A 1 211 ? 2.579 17.659 -23.911 1.00 44.75 211 GLN A C 1
ATOM 1752 O O . GLN A 1 211 ? 1.800 17.689 -22.957 1.00 44.75 211 GLN A O 1
ATOM 1757 N N . THR A 1 212 ? 2.874 18.744 -24.632 1.00 47.97 212 THR A N 1
ATOM 1758 C CA . THR A 1 212 ? 2.314 20.079 -24.378 1.00 47.97 212 THR A CA 1
ATOM 1759 C C . THR A 1 212 ? 0.879 20.197 -24.918 1.00 47.97 212 THR A C 1
ATOM 1761 O O . THR A 1 212 ? 0.028 20.783 -24.251 1.00 47.97 212 THR A O 1
ATOM 1764 N N . GLU A 1 213 ? 0.555 19.555 -26.048 1.00 45.25 213 GLU A N 1
ATOM 1765 C CA . GLU A 1 213 ? -0.829 19.453 -26.554 1.00 45.25 213 GLU A CA 1
ATOM 1766 C C . GLU A 1 213 ? -1.743 18.642 -25.614 1.00 45.25 213 GLU A C 1
ATOM 1768 O O . GLU A 1 213 ? -2.851 19.077 -25.306 1.00 45.25 213 GLU A O 1
ATOM 1773 N N . VAL A 1 214 ? -1.261 17.527 -25.049 1.00 45.03 214 VAL A N 1
ATOM 1774 C CA . VAL A 1 214 ? -2.049 16.695 -24.111 1.00 45.03 214 VAL A CA 1
ATOM 1775 C C . VAL A 1 214 ? -2.308 17.394 -22.764 1.00 45.03 214 VAL A C 1
ATOM 1777 O O . VAL A 1 214 ? -3.295 17.087 -22.088 1.00 45.03 214 VAL A O 1
ATOM 1780 N N . MET A 1 215 ? -1.452 18.339 -22.353 1.00 37.44 215 MET A N 1
ATOM 1781 C CA . MET A 1 215 ? -1.701 19.177 -21.171 1.00 37.44 215 MET A CA 1
ATOM 1782 C C . MET A 1 215 ? -2.673 20.331 -21.453 1.00 37.44 215 MET A C 1
ATOM 1784 O O . MET A 1 215 ? -3.462 20.660 -20.569 1.00 37.44 215 MET A O 1
ATOM 1788 N N . ASN A 1 216 ? -2.679 20.899 -22.664 1.00 45.62 216 ASN A N 1
ATOM 1789 C CA . ASN A 1 216 ? -3.596 21.985 -23.027 1.00 45.62 216 ASN A CA 1
ATOM 1790 C C . ASN A 1 216 ? -5.040 21.504 -23.264 1.00 45.62 216 ASN A C 1
ATOM 1792 O O . ASN A 1 216 ? -5.971 22.212 -22.889 1.00 45.62 216 ASN A O 1
ATOM 1796 N N . ASP A 1 217 ? -5.251 20.276 -23.751 1.00 41.31 217 ASP A N 1
ATOM 1797 C CA . ASP A 1 217 ? -6.601 19.695 -23.896 1.00 41.31 217 ASP A CA 1
ATOM 1798 C C . ASP A 1 217 ? -7.267 19.310 -22.557 1.00 41.31 217 ASP A C 1
ATOM 1800 O O . ASP A 1 217 ? -8.478 19.092 -22.494 1.00 41.31 217 ASP A O 1
ATOM 1804 N N . LYS A 1 218 ? -6.509 19.253 -21.451 1.00 42.91 218 LYS A N 1
ATOM 1805 C CA . LYS A 1 218 ? -7.048 19.002 -20.097 1.00 42.91 218 LYS A CA 1
ATOM 1806 C C . LYS A 1 218 ? -7.371 20.274 -19.308 1.00 42.91 218 LYS A C 1
ATOM 1808 O O . LYS A 1 218 ? -7.874 20.170 -18.190 1.00 42.91 218 LYS A O 1
ATOM 1813 N N . VAL A 1 219 ? -7.128 21.455 -19.881 1.00 42.19 219 VAL A N 1
ATOM 1814 C CA . VAL A 1 219 ? -7.459 22.762 -19.290 1.00 42.19 219 VAL A CA 1
ATOM 1815 C C . VAL A 1 219 ? -8.390 23.532 -20.235 1.00 42.19 219 VAL A C 1
ATOM 1817 O O . VAL A 1 219 ? -8.158 24.688 -20.568 1.00 42.19 219 VAL A O 1
ATOM 1820 N N . ALA A 1 220 ? -9.472 22.895 -20.686 1.00 36.41 220 ALA A N 1
ATOM 1821 C CA . ALA A 1 220 ? -10.624 23.637 -21.188 1.00 36.41 220 ALA A CA 1
ATOM 1822 C C . ALA A 1 220 ? -11.479 24.067 -19.976 1.00 36.41 220 ALA A C 1
ATOM 1824 O O . ALA A 1 220 ? -11.901 23.195 -19.208 1.00 36.41 220 ALA A O 1
ATOM 1825 N N . PRO A 1 221 ? -11.726 25.370 -19.743 1.00 41.31 221 PRO A N 1
ATOM 1826 C CA . PRO A 1 221 ? -12.613 25.802 -18.671 1.00 41.31 221 PRO A CA 1
ATOM 1827 C C . PRO A 1 221 ? -14.033 25.305 -18.962 1.00 41.31 221 PRO A C 1
ATOM 1829 O O . PRO A 1 221 ? -14.576 25.538 -20.042 1.00 41.31 221 PRO A O 1
ATOM 1832 N N . ALA A 1 222 ? -14.624 24.602 -17.992 1.00 42.34 222 ALA A N 1
ATOM 1833 C CA . ALA A 1 222 ? -16.052 24.325 -17.986 1.00 42.34 222 ALA A CA 1
ATOM 1834 C C . ALA A 1 222 ? -16.787 25.666 -18.100 1.00 42.34 222 ALA A C 1
ATOM 1836 O O . ALA A 1 222 ? -16.585 26.549 -17.267 1.00 42.34 222 ALA A O 1
ATOM 1837 N N . GLY A 1 223 ? -17.563 25.817 -19.172 1.00 40.12 223 GLY A N 1
ATOM 1838 C CA . GLY A 1 223 ? -18.276 27.043 -19.491 1.00 40.12 223 GLY A CA 1
ATOM 1839 C C . GLY A 1 223 ? -19.138 27.520 -18.327 1.00 40.12 223 GLY A C 1
ATOM 1840 O O . GLY A 1 223 ? -19.985 26.788 -17.816 1.00 40.12 223 GLY A O 1
ATOM 1841 N N . GLU A 1 224 ? -18.928 28.775 -17.947 1.00 48.44 224 GLU A N 1
ATOM 1842 C CA . GLU A 1 224 ? -19.983 29.609 -17.397 1.00 48.44 224 GLU A CA 1
ATOM 1843 C C . GLU A 1 224 ? -20.967 29.890 -18.533 1.00 48.44 224 GLU A C 1
ATOM 1845 O O . GLU A 1 224 ? -20.745 30.773 -19.349 1.00 48.44 224 GLU A O 1
ATOM 1850 N N . ASP A 1 225 ? -22.023 29.088 -18.610 1.00 44.56 225 ASP A N 1
ATOM 1851 C CA . ASP A 1 225 ? -23.249 29.437 -19.321 1.00 44.56 225 ASP A CA 1
ATOM 1852 C C . ASP A 1 225 ? -24.412 28.704 -18.648 1.00 44.56 225 ASP A C 1
ATOM 1854 O O . ASP A 1 225 ? -24.720 27.555 -18.961 1.00 44.56 225 ASP A O 1
ATOM 1858 N N . CYS A 1 226 ? -25.048 29.380 -17.693 1.00 42.31 226 CYS A N 1
ATOM 1859 C CA . CYS A 1 226 ? -26.452 29.186 -17.338 1.00 42.31 226 CYS A CA 1
ATOM 1860 C C . CYS A 1 226 ? -27.002 30.539 -16.868 1.00 42.31 226 CYS A C 1
ATOM 1862 O O . CYS A 1 226 ? -26.755 30.963 -15.737 1.00 42.31 226 CYS A O 1
ATOM 1864 N N . ASN A 1 227 ? -27.709 31.201 -17.788 1.00 46.69 227 ASN A N 1
ATOM 1865 C CA . ASN A 1 227 ? -28.776 32.153 -17.472 1.00 46.69 227 ASN A CA 1
ATOM 1866 C C . ASN A 1 227 ? -29.898 31.471 -16.679 1.00 46.69 227 ASN A C 1
ATOM 1868 O O . ASN A 1 227 ? -30.134 30.265 -16.925 1.00 46.69 227 ASN A O 1
#

Foldseek 3Di:
DDDDPPPDPCDPLNVLLVVLVVVLVPPQLVVLVPDPAPLVSLVVLLVLLLVLLLLLCVLQDPCCVVDPSVPDDPLVSLVVCCVSVLDPPLLSQLSVLSVVLNVCVVPDVPDDDDLVSLVSNLVSDDPVLVVQLCVQCPVPPDSSSSSSSSSSSSSSVSVSSSVVSVVVSVVVVVVVVVVVVVVCVPDPDPVSVVVVVVVVVVVVVVVVVVVVVVVVVVPDDDDPDDD

pLDDT: mean 79.7, std 18.85, range [32.66, 97.94]

Mean predicted aligned error: 12.8 Å